Protein AF-0000000069872393 (afdb_homodimer)

Radius of gyration: 44.59 Å; Cα contacts (8 Å, |Δi|>4): 515; chains: 2; bounding box: 61×184×80 Å

Secondary structure (DSSP, 8-state):
-------------------------------------------------EEEEEEE--SSSS-EEEEEEE-TTSEEEEEEEETTTTEEEEEEEEEEEETTEEEEEETTS-EEEEEEETTEEEEE-TTS-B--STTGGGSEEEE-/-------------------------------------------------EEEEEEE--SSSS-EEEEEEE-TTSEEEEEEEETTTTEEEEEEEEEEEETTEEEEEETTS-EEEEEEETTEEEEE-TTS-B--STTGGGSEEEE-

pLDDT: mean 76.55, std 30.68, range [22.45, 98.94]

Organism: Bacteroides thetaiotaomicron (strain ATCC 29148 / DSM 2079 / JCM 5827 / CCUG 10774 / NCTC 10582 / VPI-5482 / E50) (NCBI:txid226186)

Nearest PDB structures (foldseek):
  3lhn-assembly1_A  TM=8.813E-01  e=2.330E-09  Shewanella oneidensis
  2z4h-assembly1_A  TM=9.350E-01  e=1.782E-07  Escherichia coli
  2z4i-assembly1_A  TM=9.116E-01  e=2.605E-07  Escherichia coli
  3ebk-assembly3_A  TM=6.536E-01  e=2.556E-02  Blattella germanica
  4n7c-assembly1_A  TM=6.174E-01  e=2.556E-02  Blattella germanica

Solvent-accessible surface area (backbone atoms only — not comparable to full-atom values): 17024 Å² total; per-residue (Å²): 127,86,73,78,76,79,76,74,82,69,84,72,88,78,89,85,86,89,83,87,79,82,78,78,74,78,74,75,77,72,75,72,73,72,68,71,70,72,73,64,71,62,64,65,86,65,88,69,68,44,46,27,38,35,52,27,43,29,67,70,38,49,20,26,43,35,38,40,34,39,41,93,89,36,35,35,40,38,41,36,34,39,44,99,47,98,47,69,50,76,46,44,34,39,47,52,72,58,80,48,41,34,39,41,38,33,76,89,65,53,72,51,36,27,39,59,53,92,62,29,38,31,53,27,27,99,83,69,39,78,41,49,67,95,51,35,83,36,40,43,27,37,48,113,125,87,74,75,76,79,67,81,69,72,77,67,84,71,85,75,83,85,84,77,84,70,78,78,71,76,70,72,72,72,73,71,71,71,71,69,68,70,72,61,69,62,63,66,85,64,89,70,68,42,46,26,39,34,54,28,42,30,65,71,39,49,20,26,43,36,37,42,35,38,42,91,90,36,36,37,41,37,41,36,34,39,44,99,47,102,48,68,51,78,46,44,34,38,50,50,72,57,80,48,40,34,40,41,38,34,76,89,65,54,72,50,33,27,40,58,52,92,62,28,37,32,52,27,29,97,84,70,37,77,41,50,68,95,51,36,82,36,41,41,27,36,49,112

Sequence (288 aa):
MKKVIILACSCFLLAACGNSAKTNNSTSADSTATQVADIHNAETSLDYEGTYKGVFPAADCPGIETTLTLNPDKTFTLHSVYIDRDSSFDEKGTYTLEGNILTLKEEGGEISYYKVEENKVRLLNDDKQEITGALAEHYILNKEMKKVIILACSCFLLAACGNSAKTNNSTSADSTATQVADIHNAETSLDYEGTYKGVFPAADCPGIETTLTLNPDKTFTLHSVYIDRDSSFDEKGTYTLEGNILTLKEEGGEISYYKVEENKVRLLNDDKQEITGALAEHYILNKE

InterPro domains:
  IPR007298 NlpE-like, N-terminal domain [PF04170] (52-133)

Foldseek 3Di:
DCPPPPDDPPDDDDDDDDDDDDPPPPPPPPPPPPPPPPVPLCPVPPPQAAKWWAWADDDPARTKTWIWGQDPVQKIKIWIDGPPDPDIDIWIAGWDDRPQKIWGATPVGDIWIWGDDRQKIFTPDPVNHQDDDPCRVRRMIGGD/DPPVPVPPPCCPPDDDDDDDDPPPPPPPPPPPPPPPPPVPLCPVPPPQAAKWWAWADDDPARTKTWIWGQDPVQKIKIKIDGPPDPDIDIWIAGWDDRPQKIWGATPVGDIWIWGDDRQKIFTPDPVNHQDDDPCRVRRMIGGD

Structure (mmCIF, N/CA/C/O backbone):
data_AF-0000000069872393-model_v1
#
loop_
_entity.id
_entity.type
_entity.pdbx_description
1 polymer Lipoprotein
#
loop_
_atom_site.group_PDB
_atom_site.id
_atom_site.type_symbol
_atom_site.label_atom_id
_atom_site.label_alt_id
_atom_site.label_comp_id
_atom_site.label_asym_id
_atom_site.label_entity_id
_atom_site.label_seq_id
_atom_site.pdbx_PDB_ins_code
_atom_site.Cartn_x
_atom_site.Cartn_y
_atom_site.Cartn_z
_atom_site.occupancy
_atom_site.B_iso_or_equiv
_atom_site.auth_seq_id
_atom_site.auth_comp_id
_atom_site.auth_asym_id
_atom_site.auth_atom_id
_atom_site.pdbx_PDB_model_num
ATOM 1 N N . MET A 1 1 ? -10.109 -69.5 46.438 1 31.28 1 MET A N 1
ATOM 2 C CA . MET A 1 1 ? -8.93 -70.312 46.688 1 31.28 1 MET A CA 1
ATOM 3 C C . MET A 1 1 ? -8.977 -71.562 45.844 1 31.28 1 MET A C 1
ATOM 5 O O . MET A 1 1 ? -8.148 -72.5 46 1 31.28 1 MET A O 1
ATOM 9 N N . LYS A 1 2 ? -9.953 -71.562 44.938 1 27.78 2 LYS A N 1
ATOM 10 C CA . LYS A 1 2 ? -10.211 -72.938 44.438 1 27.78 2 LYS A CA 1
ATOM 11 C C . LYS A 1 2 ? -9.133 -73.375 43.438 1 27.78 2 LYS A C 1
ATOM 13 O O . LYS A 1 2 ? -8.961 -72.75 42.406 1 27.78 2 LYS A O 1
ATOM 18 N N . LYS A 1 3 ? -8.141 -74 43.969 1 32.34 3 LYS A N 1
ATOM 19 C CA . LYS A 1 3 ? -6.84 -74.438 43.5 1 32.34 3 LYS A CA 1
ATOM 20 C C . LYS A 1 3 ? -7 -75.5 42.406 1 32.34 3 LYS A C 1
ATOM 22 O O . LYS A 1 3 ? -6.801 -76.688 42.656 1 32.34 3 LYS A O 1
ATOM 27 N N . VAL A 1 4 ? -8.148 -75.438 41.594 1 33.06 4 VAL A N 1
ATOM 28 C CA . VAL A 1 4 ? -8.414 -76.688 40.938 1 33.06 4 VAL A CA 1
ATOM 29 C C . VAL A 1 4 ? -7.305 -77 39.906 1 33.06 4 VAL A C 1
ATOM 31 O O . VAL A 1 4 ? -6.953 -76.188 39.094 1 33.06 4 VAL A O 1
ATOM 34 N N . ILE A 1 5 ? -6.5 -78 40.219 1 35.56 5 ILE A N 1
ATOM 35 C CA . ILE A 1 5 ? -5.309 -78.75 39.781 1 35.56 5 ILE A CA 1
ATOM 36 C C . ILE A 1 5 ? -5.562 -79.312 38.406 1 35.56 5 ILE A C 1
ATOM 38 O O . ILE A 1 5 ? -6.418 -80.188 38.25 1 35.56 5 ILE A O 1
ATOM 42 N N . ILE A 1 6 ? -5.645 -78.375 37.438 1 32.81 6 ILE A N 1
ATOM 43 C CA . ILE A 1 6 ? -5.977 -78.75 36.062 1 32.81 6 ILE A CA 1
ATOM 44 C C . ILE A 1 6 ? -4.973 -79.75 35.531 1 32.81 6 ILE A C 1
ATOM 46 O O . ILE A 1 6 ? -3.768 -79.5 35.5 1 32.81 6 ILE A O 1
ATOM 50 N N . LEU A 1 7 ? -5.465 -80.938 35.594 1 30.95 7 LEU A N 1
ATOM 51 C CA . LEU A 1 7 ? -4.859 -82.25 35.312 1 30.95 7 LEU A CA 1
ATOM 52 C C . LEU A 1 7 ? -4.27 -82.312 33.906 1 30.95 7 LEU A C 1
ATOM 54 O O . LEU A 1 7 ? -4.867 -81.75 32.969 1 30.95 7 LEU A O 1
ATOM 58 N N . ALA A 1 8 ? -3.094 -82.938 33.75 1 31.09 8 ALA A N 1
ATOM 59 C CA . ALA A 1 8 ? -1.845 -83.125 33 1 31.09 8 ALA A CA 1
ATOM 60 C C . ALA A 1 8 ? -2.068 -84 31.781 1 31.09 8 ALA A C 1
ATOM 62 O O . ALA A 1 8 ? -1.116 -84.375 31.078 1 31.09 8 ALA A O 1
ATOM 63 N N . CYS A 1 9 ? -3.395 -84.062 31.234 1 26.55 9 CYS A N 1
ATOM 64 C CA . CYS A 1 9 ? -3.381 -85.375 30.578 1 26.55 9 CYS A CA 1
ATOM 65 C C . CYS A 1 9 ? -2.473 -85.375 29.359 1 26.55 9 CYS A C 1
ATOM 67 O O . CYS A 1 9 ? -2.559 -84.5 28.516 1 26.55 9 CYS A O 1
ATOM 69 N N . SER A 1 10 ? -1.477 -86.25 29.297 1 27.64 10 SER A N 1
ATOM 70 C CA . SER A 1 10 ? -0.258 -86.625 28.578 1 27.64 10 SER A CA 1
ATOM 71 C C . SER A 1 10 ? -0.577 -87.188 27.203 1 27.64 10 SER A C 1
ATOM 73 O O . SER A 1 10 ? 0.309 -87.688 26.516 1 27.64 10 SER A O 1
ATOM 75 N N . CYS A 1 11 ? -1.656 -86.75 26.516 1 26.03 11 CYS A N 1
ATOM 76 C CA . CYS A 1 11 ? -1.983 -87.812 25.547 1 26.03 11 CYS A CA 1
ATOM 77 C C . CYS A 1 11 ? -0.861 -88 24.531 1 26.03 11 CYS A C 1
ATOM 79 O O . CYS A 1 11 ? -0.367 -87 23.969 1 26.03 11 CYS A O 1
ATOM 81 N N . PHE A 1 12 ? -0.358 -89.188 24.453 1 24.7 12 PHE A N 1
ATOM 82 C CA . PHE A 1 12 ? 0.768 -89.938 23.875 1 24.7 12 PHE A CA 1
ATOM 83 C C . PHE A 1 12 ? 0.634 -90 22.344 1 24.7 12 PHE A C 1
ATOM 85 O O . PHE A 1 12 ? 1.629 -90.188 21.641 1 24.7 12 PHE A O 1
ATOM 92 N N . LEU A 1 13 ? -0.588 -89.938 21.703 1 23.58 13 LEU A N 1
ATOM 93 C CA . LEU A 1 13 ? -0.587 -91.062 20.719 1 23.58 13 LEU A CA 1
ATOM 94 C C . LEU A 1 13 ? 0.368 -90.75 19.562 1 23.58 13 LEU A C 1
ATOM 96 O O . LEU A 1 13 ? 0.601 -89.562 19.25 1 23.58 13 LEU A O 1
ATOM 100 N N . LEU A 1 14 ? 0.761 -91.875 18.828 1 23.47 14 LEU A N 1
ATOM 101 C CA . LEU A 1 14 ? 1.817 -92.5 18.078 1 23.47 14 LEU A CA 1
ATOM 102 C C . LEU A 1 14 ? 1.814 -92.062 16.609 1 23.47 14 LEU A C 1
ATOM 104 O O . LEU A 1 14 ? 2.873 -91.812 16.047 1 23.47 14 LEU A O 1
ATOM 108 N N . ALA A 1 15 ? 0.641 -92.25 15.812 1 25.7 15 ALA A N 1
ATOM 109 C CA . ALA A 1 15 ? 0.854 -93.125 14.688 1 25.7 15 ALA A CA 1
ATOM 110 C C . ALA A 1 15 ? 1.674 -92.438 13.586 1 25.7 15 ALA A C 1
ATOM 112 O O . ALA A 1 15 ? 1.75 -91.25 13.523 1 25.7 15 ALA A O 1
ATOM 113 N N . ALA A 1 16 ? 1.647 -93.125 12.289 1 24.05 16 ALA A N 1
ATOM 114 C CA . ALA A 1 16 ? 2.566 -93.812 11.375 1 24.05 16 ALA A CA 1
ATOM 115 C C . ALA A 1 16 ? 2.955 -92.938 10.211 1 24.05 16 ALA A C 1
ATOM 117 O O . ALA A 1 16 ? 4.141 -92.75 9.922 1 24.05 16 ALA A O 1
ATOM 118 N N . CYS A 1 17 ? 2.09 -92.938 9.102 1 26.64 17 CYS A N 1
ATOM 119 C CA . CYS A 1 17 ? 2.531 -93.438 7.805 1 26.64 17 CYS A CA 1
ATOM 120 C C . CYS A 1 17 ? 3.254 -92.375 7.016 1 26.64 17 CYS A C 1
ATOM 122 O O . CYS A 1 17 ? 3.105 -91.188 7.309 1 26.64 17 CYS A O 1
ATOM 124 N N . GLY A 1 18 ? 3.209 -92.438 5.59 1 24.3 18 GLY A N 1
ATOM 125 C CA . GLY A 1 18 ? 4.156 -92.688 4.52 1 24.3 18 GLY A CA 1
ATOM 126 C C . GLY A 1 18 ? 4.656 -91.438 3.832 1 24.3 18 GLY A C 1
ATOM 127 O O . GLY A 1 18 ? 4.203 -90.375 4.141 1 24.3 18 GLY A O 1
ATOM 128 N N . ASN A 1 19 ? 4.492 -91.375 2.412 1 22.89 19 ASN A N 1
ATOM 129 C CA . ASN A 1 19 ? 5.441 -91.438 1.305 1 22.89 19 ASN A CA 1
ATOM 130 C C . ASN A 1 19 ? 5.727 -90 0.773 1 22.89 19 ASN A C 1
ATOM 132 O O . ASN A 1 19 ? 6.887 -89.625 0.641 1 22.89 19 ASN A O 1
ATOM 136 N N . SER A 1 20 ? 4.879 -89.562 -0.259 1 25.16 20 SER A N 1
ATOM 137 C CA . SER A 1 20 ? 5.344 -89.375 -1.632 1 25.16 20 SER A CA 1
ATOM 138 C C . SER A 1 20 ? 6.004 -88 -1.823 1 25.16 20 SER A C 1
ATOM 140 O O . SER A 1 20 ? 5.809 -87.125 -1.013 1 25.16 20 SER A O 1
ATOM 142 N N . ALA A 1 21 ? 5.996 -87.562 -3.242 1 23.42 21 ALA A N 1
ATOM 143 C CA . ALA A 1 21 ? 6.844 -87 -4.297 1 23.42 21 ALA A CA 1
ATOM 144 C C . ALA A 1 21 ? 6.891 -85.5 -4.227 1 23.42 21 ALA A C 1
ATOM 146 O O . ALA A 1 21 ? 5.863 -84.875 -4.02 1 23.42 21 ALA A O 1
ATOM 147 N N . LYS A 1 22 ? 8.117 -85.062 -4.219 1 27.41 22 LYS A N 1
ATOM 148 C CA . LYS A 1 22 ? 8.703 -83.75 -4.047 1 27.41 22 LYS A CA 1
ATOM 149 C C . LYS A 1 22 ? 8.469 -82.875 -5.285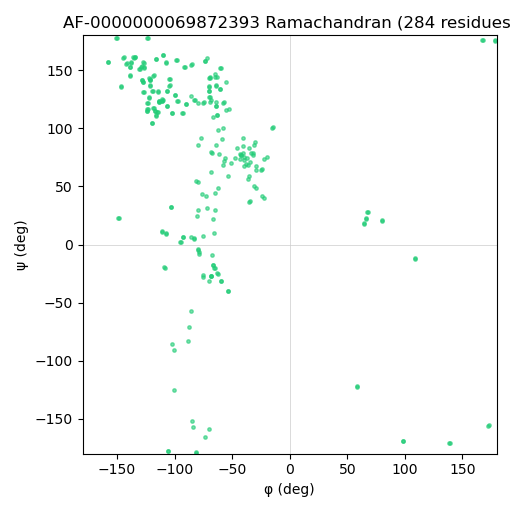 1 27.41 22 LYS A C 1
ATOM 151 O O . LYS A 1 22 ? 9.156 -83 -6.293 1 27.41 22 LYS A O 1
ATOM 156 N N . THR A 1 23 ? 7.137 -82.938 -5.906 1 24.31 23 THR A N 1
ATOM 157 C CA . THR A 1 23 ? 7.211 -82.188 -7.16 1 24.31 23 THR A CA 1
ATOM 158 C C . THR A 1 23 ? 7.703 -80.812 -6.918 1 24.31 23 THR A C 1
ATOM 160 O O . THR A 1 23 ? 7.219 -80.125 -6.016 1 24.31 23 THR A O 1
ATOM 163 N N . ASN A 1 24 ? 8.938 -80.562 -7.523 1 24.66 24 ASN A N 1
ATOM 164 C CA . ASN A 1 24 ? 9.828 -79.375 -7.656 1 24.66 24 ASN A CA 1
ATOM 165 C C . ASN A 1 24 ? 9.102 -78.188 -8.234 1 24.66 24 ASN A C 1
ATOM 167 O O . ASN A 1 24 ? 8.758 -78.188 -9.422 1 24.66 24 ASN A O 1
ATOM 171 N N . ASN A 1 25 ? 8 -77.688 -7.598 1 22.45 25 ASN A N 1
ATOM 172 C CA . ASN A 1 25 ? 7.312 -76.562 -8.18 1 22.45 25 ASN A CA 1
ATOM 173 C C . ASN A 1 25 ? 8.242 -75.375 -8.328 1 22.45 25 ASN A C 1
ATOM 175 O O . ASN A 1 25 ? 8.82 -74.875 -7.348 1 22.45 25 ASN A O 1
ATOM 179 N N . SER A 1 26 ? 8.914 -75.312 -9.562 1 27.27 26 SER A N 1
ATOM 180 C CA . SER A 1 26 ? 9.672 -74.125 -10.094 1 27.27 26 SER A CA 1
ATOM 181 C C . SER A 1 26 ? 8.938 -72.812 -9.859 1 27.27 26 SER A C 1
ATOM 183 O O . SER A 1 26 ? 7.844 -72.625 -10.383 1 27.27 26 SER A O 1
ATOM 185 N N . THR A 1 27 ? 9.008 -72.375 -8.648 1 26.7 27 THR A N 1
ATOM 186 C CA . THR A 1 27 ? 8.375 -71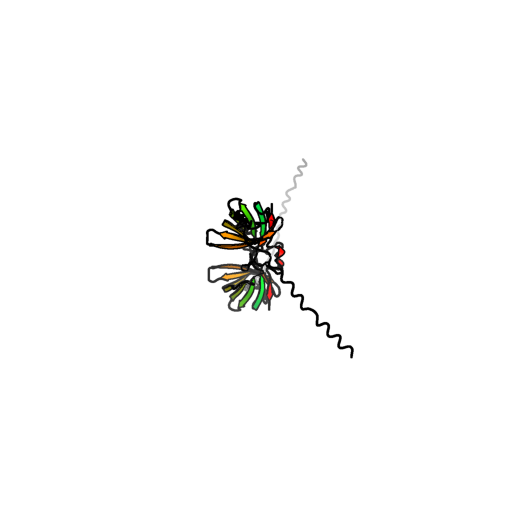.125 -8.297 1 26.7 27 THR A CA 1
ATOM 187 C C . THR A 1 27 ? 8.977 -69.938 -9.102 1 26.7 27 THR A C 1
ATOM 189 O O . THR A 1 27 ? 10.18 -69.688 -9.008 1 26.7 27 THR A O 1
ATOM 192 N N . SER A 1 28 ? 8.492 -69.875 -10.398 1 27.48 28 SER A N 1
ATOM 193 C CA . SER A 1 28 ? 8.727 -68.688 -11.219 1 27.48 28 SER A CA 1
ATOM 194 C C . SER A 1 28 ? 8.562 -67.375 -10.406 1 27.48 28 SER A C 1
ATOM 196 O O . SER A 1 28 ? 7.516 -67.188 -9.789 1 27.48 28 SER A O 1
ATOM 198 N N . ALA A 1 29 ? 9.695 -66.938 -9.875 1 28.42 29 ALA A N 1
ATOM 199 C CA . ALA A 1 29 ? 9.867 -65.625 -9.188 1 28.42 29 ALA A CA 1
ATOM 200 C C . ALA A 1 29 ? 9.227 -64.5 -9.992 1 28.42 29 ALA A C 1
ATOM 202 O O . ALA A 1 29 ? 9.523 -64.312 -11.172 1 28.42 29 ALA A O 1
ATOM 203 N N . ASP A 1 30 ? 7.906 -64.375 -9.789 1 26.97 30 ASP A N 1
ATOM 204 C CA . ASP A 1 30 ? 7.168 -63.188 -10.234 1 26.97 30 ASP A CA 1
ATOM 205 C C . ASP A 1 30 ? 7.938 -61.906 -9.93 1 26.97 30 ASP A C 1
ATOM 207 O O . ASP A 1 30 ? 8.328 -61.656 -8.781 1 26.97 30 ASP A O 1
ATOM 211 N N . SER A 1 31 ? 8.969 -61.625 -10.789 1 33.03 31 SER A N 1
ATOM 212 C CA . SER A 1 31 ? 9.602 -60.312 -10.781 1 33.03 31 SER A CA 1
ATOM 213 C C . SER A 1 31 ? 8.578 -59.188 -10.555 1 33.03 31 SER A C 1
ATOM 215 O O . SER A 1 31 ? 7.711 -58.969 -11.406 1 33.03 31 SER A O 1
ATOM 217 N N . THR A 1 32 ? 8.031 -59.125 -9.367 1 30.23 32 THR A N 1
ATOM 218 C CA . THR A 1 32 ? 7.203 -57.969 -9.039 1 30.23 32 THR A CA 1
ATOM 219 C C . THR A 1 32 ? 7.906 -56.656 -9.422 1 30.23 32 THR A C 1
ATOM 221 O O . THR A 1 32 ? 8.969 -56.344 -8.875 1 30.23 32 THR A O 1
ATOM 224 N N . ALA A 1 33 ? 7.98 -56.312 -10.719 1 32.81 33 ALA A N 1
ATOM 225 C CA . ALA A 1 33 ? 8.266 -54.969 -11.18 1 32.81 33 ALA A CA 1
ATOM 226 C C . ALA A 1 33 ? 7.711 -53.938 -10.203 1 32.81 33 ALA A C 1
ATOM 228 O O . ALA A 1 33 ? 6.508 -53.906 -9.922 1 32.81 33 ALA A O 1
ATOM 229 N N . THR A 1 34 ? 8.477 -53.75 -9.086 1 34.25 34 THR A N 1
ATOM 230 C CA . THR A 1 34 ? 8.18 -52.562 -8.312 1 34.25 34 THR A CA 1
ATOM 231 C C . THR A 1 34 ? 7.871 -51.375 -9.234 1 34.25 34 THR A C 1
ATOM 233 O O . THR A 1 34 ? 8.734 -50.938 -10 1 34.25 34 THR A O 1
ATOM 236 N N . GLN A 1 35 ? 6.723 -51.344 -9.898 1 34.5 35 GLN A N 1
ATOM 237 C CA . GLN A 1 35 ? 6.285 -50.094 -10.492 1 34.5 35 GLN A CA 1
ATOM 238 C C . GLN A 1 35 ? 6.648 -48.906 -9.602 1 34.5 35 GLN A C 1
ATOM 240 O O . GLN A 1 35 ? 6.242 -48.844 -8.438 1 34.5 35 GLN A O 1
ATOM 245 N N . VAL A 1 36 ? 7.98 -48.531 -9.586 1 37.75 36 VAL A N 1
ATOM 246 C CA . VAL A 1 36 ? 8.227 -47.188 -9.062 1 37.75 36 VAL A CA 1
ATOM 247 C C . VAL A 1 36 ? 7.031 -46.312 -9.367 1 37.75 36 VAL A C 1
ATOM 249 O O . VAL A 1 36 ? 6.605 -46.188 -10.516 1 37.75 36 VAL A O 1
ATOM 252 N N . ALA A 1 37 ? 6.078 -46.281 -8.531 1 37.91 37 ALA A N 1
ATOM 253 C CA . ALA A 1 37 ? 5.066 -45.219 -8.555 1 37.91 37 ALA A CA 1
ATOM 254 C C . ALA A 1 37 ? 5.664 -43.906 -9 1 37.91 37 ALA A C 1
ATOM 256 O O . ALA A 1 37 ? 6.633 -43.406 -8.414 1 37.91 37 ALA A O 1
ATOM 257 N N . ASP A 1 38 ? 5.863 -43.719 -10.289 1 33.72 38 ASP A N 1
ATOM 258 C CA . ASP A 1 38 ? 5.992 -42.344 -10.727 1 33.72 38 ASP A CA 1
ATOM 259 C C . ASP A 1 38 ? 5.199 -41.406 -9.82 1 33.72 38 ASP A C 1
ATOM 261 O O . ASP A 1 38 ? 3.965 -41.406 -9.852 1 33.72 38 ASP A O 1
ATOM 265 N N . ILE A 1 39 ? 5.621 -41.25 -8.57 1 35.06 39 ILE A N 1
ATOM 266 C CA . ILE A 1 39 ? 5.086 -40.062 -7.906 1 35.06 39 ILE A CA 1
ATOM 267 C C . ILE A 1 39 ? 4.852 -38.969 -8.938 1 35.06 39 ILE A C 1
ATOM 269 O O . ILE A 1 39 ? 5.797 -38.312 -9.391 1 35.06 39 ILE A O 1
ATOM 273 N N . HIS A 1 40 ? 4.211 -39.156 -10.023 1 37.75 40 HIS A N 1
ATOM 274 C CA . HIS A 1 40 ? 3.646 -38 -10.703 1 37.75 40 HIS A CA 1
ATOM 275 C C . HIS A 1 40 ? 3.383 -36.844 -9.719 1 37.75 40 HIS A C 1
ATOM 277 O O . HIS A 1 40 ? 2.498 -36.969 -8.859 1 37.75 40 HIS A O 1
ATOM 283 N N . ASN A 1 41 ? 4.395 -36.312 -9.125 1 40.78 41 ASN A N 1
ATOM 284 C CA . ASN A 1 41 ? 4.086 -35 -8.539 1 40.78 41 ASN A CA 1
ATOM 285 C C . ASN A 1 41 ? 2.881 -34.344 -9.219 1 40.78 41 ASN A C 1
ATOM 287 O O . ASN A 1 41 ? 2.896 -34.125 -10.422 1 40.78 41 ASN A O 1
ATOM 291 N N . ALA A 1 42 ? 1.748 -34.75 -9.016 1 41.12 42 ALA A N 1
ATOM 292 C CA . ALA A 1 42 ? 0.516 -34.094 -9.43 1 41.12 42 ALA A CA 1
ATOM 293 C C . ALA A 1 42 ? 0.741 -32.594 -9.625 1 41.12 42 ALA A C 1
ATOM 295 O O . ALA A 1 42 ? 0.689 -31.828 -8.672 1 41.12 42 ALA A O 1
ATOM 296 N N . GLU A 1 43 ? 1.822 -32.031 -10.219 1 46.47 43 GLU A N 1
ATOM 297 C CA . GLU A 1 43 ? 1.467 -30.688 -10.68 1 46.47 43 GLU A CA 1
ATOM 298 C C . GLU A 1 43 ? 0.024 -30.641 -11.172 1 46.47 43 GLU A C 1
ATOM 300 O O . GLU A 1 43 ? -0.333 -31.344 -12.133 1 46.47 43 GLU A O 1
ATOM 305 N N . THR A 1 44 ? -0.911 -30.938 -10.414 1 50.16 44 THR A N 1
ATOM 306 C CA . THR A 1 44 ? -2.291 -30.688 -10.82 1 50.16 44 THR A CA 1
ATOM 307 C C . THR A 1 44 ? -2.342 -29.719 -12.008 1 50.16 44 THR A C 1
ATOM 309 O O . THR A 1 44 ? -1.561 -28.781 -12.07 1 50.16 44 THR A O 1
ATOM 312 N N . SER A 1 45 ? -2.512 -30.188 -13.188 1 61.44 45 SER A N 1
ATOM 313 C CA . SER A 1 45 ? -2.633 -29.562 -14.5 1 61.44 45 SER A CA 1
ATOM 314 C C . SER A 1 45 ? -3.367 -28.219 -14.414 1 61.44 45 SER A C 1
ATOM 316 O O . SER A 1 45 ? -4.559 -28.141 -14.727 1 61.44 45 SER A O 1
ATOM 318 N N . LEU A 1 46 ? -3.137 -27.438 -13.344 1 71.25 46 LEU A N 1
ATOM 319 C CA . LEU A 1 46 ? -3.732 -26.109 -13.352 1 71.25 46 LEU A CA 1
ATOM 320 C C . LEU A 1 46 ? -3.264 -25.312 -14.562 1 71.25 46 LEU A C 1
ATOM 322 O O . LEU A 1 46 ? -2.117 -25.438 -14.992 1 71.25 46 LEU A O 1
ATOM 326 N N . ASP A 1 47 ? -4.188 -24.875 -15.352 1 89.88 47 ASP A N 1
ATOM 327 C CA . ASP A 1 47 ? -3.9 -23.891 -16.406 1 89.88 47 ASP A CA 1
ATOM 328 C C . ASP A 1 47 ? -3.523 -22.547 -15.812 1 89.88 47 ASP A C 1
ATOM 330 O O . ASP A 1 47 ? -4.359 -21.641 -15.727 1 89.88 47 ASP A O 1
ATOM 334 N N . TYR A 1 48 ? -2.256 -22.438 -15.359 1 96.62 48 TYR A N 1
ATOM 335 C CA . TYR A 1 48 ? -1.867 -21.266 -14.602 1 96.62 48 TYR A CA 1
ATOM 336 C C . TYR A 1 48 ? -0.944 -20.359 -15.414 1 96.62 48 TYR A C 1
ATOM 338 O O . TYR A 1 48 ? -0.74 -19.203 -15.07 1 96.62 48 TYR A O 1
ATOM 346 N N . GLU A 1 49 ? -0.316 -20.859 -16.422 1 97.62 49 GLU A N 1
ATOM 347 C CA . GLU A 1 49 ? 0.499 -20 -17.266 1 97.62 49 GLU A CA 1
ATOM 348 C C . GLU A 1 49 ? -0.359 -18.938 -17.969 1 97.62 49 GLU A C 1
ATOM 350 O O . GLU A 1 49 ? -1.507 -19.219 -18.328 1 97.62 49 GLU A O 1
ATOM 355 N N . GLY A 1 50 ? 0.138 -17.766 -18.141 1 98.38 50 GLY A N 1
ATOM 356 C CA . GLY A 1 50 ? -0.599 -16.672 -18.766 1 98.38 50 GLY A CA 1
ATOM 357 C C . GLY A 1 50 ? -0.405 -15.344 -18.062 1 98.38 50 GLY A C 1
ATOM 358 O O . GLY A 1 50 ? 0.548 -15.164 -17.297 1 98.38 50 GLY A O 1
ATOM 359 N N . THR A 1 51 ? -1.164 -14.422 -18.453 1 98.88 51 THR A N 1
ATOM 360 C CA . THR A 1 51 ? -1.071 -13.055 -17.953 1 98.88 51 THR A CA 1
ATOM 361 C C . THR A 1 51 ? -2.236 -12.75 -17.016 1 98.88 51 THR A C 1
ATOM 363 O O . THR A 1 51 ? -3.381 -13.109 -17.297 1 98.88 51 THR A O 1
ATOM 366 N N . TYR A 1 52 ? -1.878 -12.203 -15.922 1 98.88 52 TYR A N 1
ATOM 367 C CA . TYR A 1 52 ? -2.826 -11.797 -14.891 1 98.88 52 TYR A CA 1
ATOM 368 C C . TYR A 1 52 ? -2.75 -10.289 -14.648 1 98.88 52 TYR A C 1
ATOM 370 O O . TYR A 1 52 ? -1.664 -9.703 -14.672 1 98.88 52 TYR A O 1
ATOM 378 N N . LYS A 1 53 ? -3.932 -9.656 -14.336 1 98.88 53 LYS A N 1
ATOM 379 C CA . LYS A 1 53 ? -3.965 -8.219 -14.078 1 98.88 53 LYS A CA 1
ATOM 380 C C . LYS A 1 53 ? -4.879 -7.891 -12.898 1 98.88 53 LYS A C 1
ATOM 382 O O . LYS A 1 53 ? -5.844 -8.609 -12.641 1 98.88 53 LYS A O 1
ATOM 387 N N . GLY A 1 54 ? -4.547 -6.816 -12.281 1 98.5 54 GLY A N 1
ATOM 388 C CA . GLY A 1 54 ? -5.344 -6.273 -11.188 1 98.5 54 GLY A CA 1
ATOM 389 C C . GLY A 1 54 ? -4.746 -5.02 -10.578 1 98.5 54 GLY A C 1
ATOM 390 O O . GLY A 1 54 ? -3.721 -4.523 -11.047 1 98.5 54 GLY A O 1
ATOM 391 N N . VAL A 1 55 ? -5.438 -4.453 -9.664 1 98.31 55 VAL A N 1
ATOM 392 C CA . VAL A 1 55 ? -4.973 -3.27 -8.945 1 98.31 55 VAL A CA 1
ATOM 393 C C . VAL A 1 55 ? -4.766 -3.605 -7.473 1 98.31 55 VAL A C 1
ATOM 395 O O . VAL A 1 55 ? -5.719 -3.945 -6.77 1 98.31 55 VAL A O 1
ATOM 398 N N . PHE A 1 56 ? -3.438 -3.551 -6.984 1 98.5 56 PHE A N 1
ATOM 399 C CA . PHE A 1 56 ? -3.104 -3.75 -5.578 1 98.5 56 PHE A CA 1
ATOM 400 C C . PHE A 1 56 ? -3.227 -2.443 -4.805 1 98.5 56 PHE A C 1
ATOM 402 O O . PHE A 1 56 ? -3.139 -1.36 -5.383 1 98.5 56 PHE A O 1
ATOM 409 N N . PRO A 1 57 ? -3.475 -2.598 -3.49 1 98.19 57 PRO A N 1
ATOM 410 C CA . PRO A 1 57 ? -3.441 -1.395 -2.656 1 98.19 57 PRO A CA 1
ATOM 411 C C . PRO A 1 57 ? -2.084 -0.696 -2.682 1 98.19 57 PRO A C 1
ATOM 413 O O . PRO A 1 57 ? -1.062 -1.333 -2.953 1 98.19 57 PRO A O 1
ATOM 416 N N . ALA A 1 58 ? -2.107 0.576 -2.479 1 97.31 58 ALA A N 1
ATOM 417 C CA . ALA A 1 58 ? -0.905 1.382 -2.287 1 97.31 58 ALA A CA 1
ATOM 418 C C . ALA A 1 58 ? -0.998 2.209 -1.008 1 97.31 58 ALA A C 1
ATOM 420 O O . ALA A 1 58 ? -2.096 2.559 -0.566 1 97.31 58 ALA A O 1
ATOM 421 N N . ALA A 1 59 ? 0.138 2.584 -0.485 1 95 59 ALA A N 1
ATOM 422 C CA . ALA A 1 59 ? 0.189 3.291 0.792 1 95 59 ALA A CA 1
ATOM 423 C C . ALA A 1 59 ? -0.243 4.746 0.631 1 95 59 ALA A C 1
ATOM 425 O O . ALA A 1 59 ? -0.755 5.355 1.572 1 95 59 ALA A O 1
ATOM 426 N N . ASP A 1 60 ? -0.064 5.332 -0.537 1 94.88 60 ASP A N 1
ATOM 427 C CA . ASP A 1 60 ? -0.209 6.781 -0.623 1 94.88 60 ASP A CA 1
ATOM 428 C C . ASP A 1 60 ? -0.734 7.203 -1.994 1 94.88 60 ASP A C 1
ATOM 430 O O . ASP A 1 60 ? -0.518 8.336 -2.428 1 94.88 60 ASP A O 1
ATOM 434 N N . CYS A 1 61 ? -1.343 6.43 -2.674 1 96.5 61 CYS A N 1
ATOM 435 C CA . CYS A 1 61 ? -2.035 6.652 -3.938 1 96.5 61 CYS A CA 1
ATOM 436 C C . CYS A 1 61 ? -3.213 5.695 -4.09 1 96.5 61 CYS A C 1
ATOM 438 O O . CYS A 1 61 ? -3.385 4.781 -3.281 1 96.5 61 CYS A O 1
ATOM 440 N N . PRO A 1 62 ? -3.959 5.82 -5.168 1 97 62 PRO A N 1
ATOM 441 C CA . PRO A 1 62 ? -5.199 5.047 -5.25 1 97 62 PRO A CA 1
ATOM 442 C C . PRO A 1 62 ? -4.953 3.545 -5.379 1 97 62 PRO A C 1
ATOM 444 O O . PRO A 1 62 ? -5.828 2.74 -5.047 1 97 62 PRO A O 1
ATOM 447 N N . GLY A 1 63 ? -3.805 3.225 -5.945 1 97.69 63 GLY A N 1
ATOM 448 C CA . GLY A 1 63 ? -3.504 1.817 -6.156 1 97.69 63 GLY A CA 1
ATOM 449 C C . GLY A 1 63 ? -2.314 1.592 -7.07 1 97.69 63 GLY A C 1
ATOM 450 O O . GLY A 1 63 ? -1.728 2.549 -7.582 1 97.69 63 GLY A O 1
ATOM 451 N N . ILE A 1 64 ? -1.991 0.301 -7.199 1 98.12 64 ILE A N 1
ATOM 452 C CA . ILE A 1 64 ? -0.907 -0.151 -8.062 1 98.12 64 ILE A CA 1
ATOM 453 C C . ILE A 1 64 ? -1.458 -1.089 -9.133 1 98.12 64 ILE A C 1
ATOM 455 O O . ILE A 1 64 ? -1.812 -2.234 -8.844 1 98.12 64 ILE A O 1
ATOM 459 N N . GLU A 1 65 ? -1.57 -0.571 -10.344 1 98.38 65 GLU A N 1
ATOM 460 C CA . GLU A 1 65 ? -1.908 -1.457 -11.453 1 98.38 65 GLU A CA 1
ATOM 461 C C . GLU A 1 65 ? -0.808 -2.486 -11.695 1 98.38 65 GLU A C 1
ATOM 463 O O . GLU A 1 65 ? 0.332 -2.125 -12 1 98.38 65 GLU A O 1
ATOM 468 N N . THR A 1 66 ? -1.135 -3.775 -11.562 1 98.69 66 THR A N 1
ATOM 469 C CA . THR A 1 66 ? -0.151 -4.852 -11.578 1 98.69 66 THR A CA 1
ATOM 470 C C . THR A 1 66 ? -0.46 -5.852 -12.688 1 98.69 66 THR A C 1
ATOM 472 O O . THR A 1 66 ? -1.596 -6.316 -12.82 1 98.69 66 THR A O 1
ATOM 475 N N . THR A 1 67 ? 0.479 -6.113 -13.516 1 98.88 67 THR A N 1
ATOM 476 C CA . THR A 1 67 ? 0.422 -7.152 -14.539 1 98.88 67 THR A CA 1
ATOM 477 C C . THR A 1 67 ? 1.503 -8.203 -14.305 1 98.88 67 THR A C 1
ATOM 479 O O . THR A 1 67 ? 2.693 -7.883 -14.281 1 98.88 67 THR A O 1
ATOM 482 N N . LEU A 1 68 ? 1.077 -9.477 -14.055 1 98.94 68 LEU A N 1
ATOM 483 C CA . LEU A 1 68 ? 1.964 -10.617 -13.891 1 98.94 68 LEU A CA 1
ATOM 484 C C . LEU A 1 68 ? 1.837 -11.578 -15.07 1 98.94 68 LEU A C 1
ATOM 486 O O . LEU A 1 68 ? 0.733 -12.016 -15.406 1 98.94 68 LEU A O 1
ATOM 490 N N . THR A 1 69 ? 2.965 -11.82 -15.688 1 98.94 69 THR A N 1
ATOM 491 C CA . THR A 1 69 ? 2.984 -12.82 -16.75 1 98.94 69 THR A CA 1
ATOM 492 C C . THR A 1 69 ? 3.828 -14.023 -16.328 1 98.94 69 THR A C 1
ATOM 494 O O . THR A 1 69 ? 5.004 -13.875 -16 1 98.94 69 THR A O 1
ATOM 497 N N . LEU A 1 70 ? 3.193 -15.172 -16.359 1 98.81 70 LEU A N 1
ATOM 498 C CA . LEU A 1 70 ? 3.848 -16.453 -16.109 1 98.81 70 LEU A CA 1
ATOM 499 C C . LEU A 1 70 ? 4.113 -17.203 -17.406 1 98.81 70 LEU A C 1
ATOM 501 O O . LEU A 1 70 ? 3.176 -17.656 -18.062 1 98.81 70 LEU A O 1
ATOM 505 N N . ASN A 1 71 ? 5.363 -17.328 -17.703 1 98.69 71 ASN A N 1
ATOM 506 C CA . ASN A 1 71 ? 5.758 -17.922 -18.969 1 98.69 71 ASN A CA 1
ATOM 507 C C . ASN A 1 71 ? 5.957 -19.422 -18.859 1 98.69 71 ASN A C 1
ATOM 509 O O . ASN A 1 71 ? 6.344 -19.922 -17.812 1 98.69 71 ASN A O 1
ATOM 513 N N . PRO A 1 72 ? 5.758 -20.141 -19.984 1 97.31 72 PRO A N 1
ATOM 514 C CA . PRO A 1 72 ? 5.914 -21.594 -19.984 1 97.31 72 PRO A CA 1
ATOM 515 C C . PRO A 1 72 ? 7.336 -22.031 -19.641 1 97.31 72 PRO A C 1
ATOM 517 O O . PRO A 1 72 ? 7.539 -23.141 -19.141 1 97.31 72 PRO A O 1
ATOM 520 N N . ASP A 1 73 ? 8.375 -21.234 -19.859 1 98.44 73 ASP A N 1
ATOM 521 C CA . ASP A 1 73 ? 9.766 -21.594 -19.562 1 98.44 73 ASP A CA 1
ATOM 522 C C . ASP A 1 73 ? 10.102 -21.344 -18.094 1 98.44 73 ASP A C 1
ATOM 524 O O . ASP A 1 73 ? 11.273 -21.344 -17.719 1 98.44 73 ASP A O 1
ATOM 528 N N . LYS A 1 74 ? 9.125 -20.953 -17.25 1 98.44 74 LYS A N 1
ATOM 529 C CA . LYS A 1 74 ? 9.195 -20.797 -15.805 1 98.44 74 LYS A CA 1
ATOM 530 C C . LYS A 1 74 ? 9.859 -19.469 -15.43 1 98.44 74 LYS A C 1
ATOM 532 O O . LYS A 1 74 ? 10.336 -19.297 -14.305 1 98.44 74 LYS A O 1
ATOM 537 N N . THR A 1 75 ? 9.836 -18.531 -16.422 1 98.88 75 THR A N 1
ATOM 538 C CA . THR A 1 75 ? 10.172 -17.141 -16.125 1 98.88 75 THR A CA 1
ATOM 539 C C . THR A 1 75 ? 8.906 -16.297 -15.938 1 98.88 75 THR A C 1
ATOM 54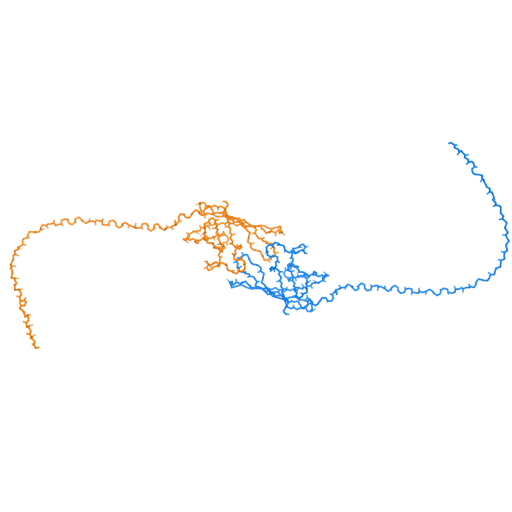1 O O . THR A 1 75 ? 7.816 -16.719 -16.344 1 98.88 75 THR A O 1
ATOM 544 N N . PHE A 1 76 ? 9.062 -15.211 -15.281 1 98.94 76 PHE A N 1
ATOM 545 C CA . PHE A 1 76 ? 7.941 -14.289 -15.148 1 98.94 76 PHE A CA 1
ATOM 546 C C . PHE A 1 76 ? 8.391 -12.852 -15.391 1 98.94 76 PHE A C 1
ATOM 548 O O . PHE A 1 76 ? 9.578 -12.547 -15.336 1 98.94 76 PHE A O 1
ATOM 555 N N . THR A 1 77 ? 7.434 -12 -15.688 1 98.94 77 THR A N 1
ATOM 556 C CA . THR A 1 77 ? 7.555 -10.547 -15.641 1 98.94 77 THR A CA 1
ATOM 557 C C . THR A 1 77 ? 6.441 -9.93 -14.797 1 98.94 77 THR A C 1
ATOM 559 O O . THR A 1 77 ? 5.305 -10.406 -14.828 1 98.94 77 THR A O 1
ATOM 562 N N . LEU A 1 78 ? 6.812 -8.969 -14.055 1 98.75 78 LEU A N 1
ATOM 563 C CA . LEU A 1 78 ? 5.898 -8.188 -13.227 1 98.75 78 LEU A CA 1
ATOM 564 C C . LEU A 1 78 ? 5.992 -6.703 -13.555 1 98.75 78 LEU A C 1
ATOM 566 O O . LEU A 1 78 ? 7.051 -6.094 -13.391 1 98.75 78 LEU A O 1
ATOM 570 N N . HIS A 1 79 ? 4.914 -6.16 -14.07 1 98.69 79 HIS A N 1
ATOM 571 C CA . HIS A 1 79 ? 4.824 -4.738 -14.383 1 98.69 79 HIS A CA 1
ATOM 572 C C . HIS A 1 79 ? 3.859 -4.027 -13.438 1 98.69 79 HIS A C 1
ATOM 574 O O . HIS A 1 79 ? 2.701 -4.43 -13.305 1 98.69 79 HIS A O 1
ATOM 580 N N . SER A 1 80 ? 4.352 -2.996 -12.781 1 98.25 80 SER A N 1
ATOM 581 C CA . SER A 1 80 ? 3.559 -2.271 -11.797 1 98.25 80 SER A CA 1
ATOM 582 C C . SER A 1 80 ? 3.543 -0.776 -12.086 1 98.25 80 SER A C 1
ATOM 584 O O . SER A 1 80 ? 4.598 -0.167 -12.289 1 98.25 80 SER A O 1
ATOM 586 N N . VAL A 1 81 ? 2.373 -0.177 -12.086 1 97.94 81 VAL A N 1
ATOM 587 C CA . VAL A 1 81 ? 2.193 1.254 -12.305 1 97.94 81 VAL A CA 1
ATOM 588 C C . VAL A 1 81 ? 1.447 1.87 -11.125 1 97.94 81 VAL A C 1
ATOM 590 O O . VAL A 1 81 ? 0.321 1.471 -10.82 1 97.94 81 VAL A O 1
ATOM 593 N N . TYR A 1 82 ? 2.1 2.848 -10.5 1 96.5 82 TYR A N 1
ATOM 594 C CA . TYR A 1 82 ? 1.417 3.594 -9.453 1 96.5 82 TYR A CA 1
ATOM 595 C C . TYR A 1 82 ? 0.4 4.562 -10.039 1 96.5 82 TYR A C 1
ATOM 597 O O . TYR A 1 82 ? 0.754 5.43 -10.844 1 96.5 82 TYR A O 1
ATOM 605 N N . ILE A 1 83 ? -0.845 4.426 -9.625 1 96.19 83 ILE A N 1
ATOM 606 C CA . ILE A 1 83 ? -1.92 5.254 -10.156 1 96.19 83 ILE A CA 1
ATOM 607 C C . ILE A 1 83 ? -1.768 6.688 -9.656 1 96.19 83 ILE A C 1
ATOM 609 O O . ILE A 1 83 ? -1.521 6.91 -8.469 1 96.19 83 ILE A O 1
ATOM 613 N N . ASP A 1 84 ? -1.87 7.621 -10.625 1 93 84 ASP A N 1
ATOM 614 C CA . ASP A 1 84 ? -1.807 9.055 -10.375 1 93 84 ASP A CA 1
ATOM 615 C C . ASP A 1 84 ? -0.433 9.461 -9.844 1 93 84 ASP A C 1
ATOM 617 O O . ASP A 1 84 ? -0.319 10.398 -9.047 1 93 84 ASP A O 1
ATOM 621 N N . ARG A 1 85 ? 0.383 8.5 -10.133 1 86.5 85 ARG A N 1
ATOM 622 C CA . ARG A 1 85 ? 1.786 8.812 -9.883 1 86.5 85 ARG A CA 1
ATOM 623 C C . ARG A 1 85 ? 2.617 8.672 -11.148 1 86.5 85 ARG A C 1
ATOM 625 O O . ARG A 1 85 ? 2.152 8.109 -12.148 1 86.5 85 ARG A O 1
ATOM 632 N N . ASP A 1 86 ? 3.588 9.414 -11.477 1 84.62 86 ASP A N 1
ATOM 633 C CA . ASP A 1 86 ? 4.492 9.258 -12.609 1 84.62 86 ASP A CA 1
ATOM 634 C C . ASP A 1 86 ? 5.598 8.25 -12.297 1 84.62 86 ASP A C 1
ATOM 636 O O . ASP A 1 86 ? 6.785 8.562 -12.414 1 84.62 86 ASP A O 1
ATOM 640 N N . SER A 1 87 ? 5.086 6.965 -11.859 1 92.25 87 SER A N 1
ATOM 641 C CA . SER A 1 87 ? 6.094 5.984 -11.477 1 92.25 87 SER A CA 1
ATOM 642 C C . SER A 1 87 ? 5.648 4.566 -11.828 1 92.25 87 SER A C 1
ATOM 644 O O . SER A 1 87 ? 4.465 4.238 -11.703 1 92.25 87 SER A O 1
ATOM 646 N N . SER A 1 88 ? 6.539 3.785 -12.383 1 95.31 88 SER A N 1
ATOM 647 C CA . SER A 1 88 ? 6.348 2.375 -12.695 1 95.31 88 SER A CA 1
ATOM 648 C C . SER A 1 88 ? 7.617 1.569 -12.43 1 95.31 88 SER A C 1
ATOM 650 O O . SER A 1 88 ? 8.703 2.135 -12.336 1 95.31 88 SER A O 1
ATOM 652 N N . PHE A 1 89 ? 7.391 0.293 -12.211 1 95.88 89 PHE A N 1
ATOM 653 C CA . PHE A 1 89 ? 8.516 -0.605 -12.008 1 95.88 89 PHE A CA 1
ATOM 654 C C . PHE A 1 89 ? 8.297 -1.929 -12.734 1 95.88 89 PHE A C 1
ATOM 656 O O . PHE A 1 89 ? 7.16 -2.4 -12.836 1 95.88 89 PHE A O 1
ATOM 663 N N . ASP A 1 90 ? 9.375 -2.457 -13.195 1 97.62 90 ASP A N 1
ATOM 664 C CA . ASP A 1 90 ? 9.391 -3.773 -13.82 1 97.62 90 ASP A CA 1
ATOM 665 C C . ASP A 1 90 ? 10.305 -4.73 -13.062 1 97.62 90 ASP A C 1
ATOM 667 O O . ASP A 1 90 ? 11.43 -4.375 -12.711 1 97.62 90 ASP A O 1
ATOM 671 N N . GLU A 1 91 ? 9.758 -5.91 -12.812 1 97.88 91 GLU A N 1
ATOM 672 C CA . GLU A 1 91 ? 10.547 -6.992 -12.234 1 97.88 91 GLU A CA 1
ATOM 673 C C . GLU A 1 91 ? 10.453 -8.258 -13.078 1 97.88 91 GLU A C 1
ATOM 675 O O . GLU A 1 91 ? 9.469 -8.461 -13.797 1 97.88 91 GLU A O 1
ATOM 680 N N . LYS A 1 92 ? 11.469 -9.023 -12.992 1 98.81 92 LYS A N 1
ATOM 681 C CA . LYS A 1 92 ? 11.5 -10.312 -13.68 1 98.81 92 LYS A CA 1
ATOM 682 C C . LYS A 1 92 ? 12.25 -11.359 -12.859 1 98.81 92 LYS A C 1
ATOM 684 O O . LYS A 1 92 ? 12.992 -11.016 -11.938 1 98.81 92 LYS A O 1
ATOM 689 N N . GLY A 1 93 ? 12.008 -12.609 -13.18 1 98.81 93 GLY A N 1
ATOM 690 C CA . GLY A 1 93 ? 12.68 -13.711 -12.5 1 98.81 93 GLY A CA 1
ATOM 691 C C . GLY A 1 93 ? 12.133 -15.07 -12.898 1 98.81 93 GLY A C 1
ATOM 692 O O . GLY A 1 93 ? 11.68 -15.258 -14.031 1 98.81 93 GLY A O 1
ATOM 693 N N . THR A 1 94 ? 12.32 -15.977 -12.016 1 98.94 94 THR A N 1
ATOM 694 C CA . THR A 1 94 ? 11.844 -17.328 -12.242 1 98.94 94 THR A CA 1
ATOM 695 C C . THR A 1 94 ? 10.773 -17.703 -11.219 1 98.94 94 THR A C 1
ATOM 697 O O . THR A 1 94 ? 10.625 -17.031 -10.203 1 98.94 94 THR A O 1
ATOM 700 N N . TYR A 1 95 ? 10.047 -18.703 -11.633 1 98.81 95 TYR A N 1
ATOM 701 C CA . TYR A 1 95 ? 9.031 -19.141 -10.68 1 98.81 95 TYR A CA 1
ATOM 702 C C . TYR A 1 95 ? 8.953 -20.656 -10.617 1 98.81 95 TYR A C 1
ATOM 704 O O . TYR A 1 95 ? 9.391 -21.344 -11.539 1 98.81 95 TYR A O 1
ATOM 712 N N . THR A 1 96 ? 8.438 -21.109 -9.453 1 98.38 96 THR A N 1
ATOM 713 C CA . THR A 1 96 ? 8.086 -22.516 -9.242 1 98.38 96 THR A CA 1
ATOM 714 C C . THR A 1 96 ? 6.664 -22.641 -8.711 1 98.38 96 THR A C 1
ATOM 716 O O . THR A 1 96 ? 6.129 -21.703 -8.125 1 98.38 96 THR A O 1
ATOM 719 N N . LEU A 1 97 ? 6.059 -23.766 -8.984 1 97.88 97 LEU A N 1
ATOM 720 C CA . LEU A 1 97 ? 4.727 -24.078 -8.484 1 97.88 97 LEU A CA 1
ATOM 721 C C . LEU A 1 97 ? 4.746 -25.391 -7.695 1 97.88 97 LEU A C 1
ATOM 723 O O . LEU A 1 97 ? 5.145 -26.438 -8.219 1 97.88 97 LEU A O 1
ATOM 727 N N . GLU A 1 98 ? 4.449 -25.312 -6.465 1 96.69 98 GLU A N 1
ATOM 728 C CA . GLU A 1 98 ? 4.242 -26.469 -5.598 1 96.69 98 GLU A CA 1
ATOM 729 C C . GLU A 1 98 ? 2.811 -26.516 -5.07 1 96.69 98 GLU A C 1
ATOM 731 O O . GLU A 1 98 ? 2.426 -25.688 -4.238 1 96.69 98 GLU A O 1
ATOM 736 N N . GLY A 1 99 ? 2.107 -27.625 -5.531 1 95.56 99 GLY A N 1
ATOM 737 C CA . GLY A 1 99 ? 0.676 -27.531 -5.297 1 95.56 99 GLY A CA 1
ATOM 738 C C . GLY A 1 99 ? 0.051 -26.312 -5.949 1 95.56 99 GLY A C 1
ATOM 739 O O . GLY A 1 99 ? 0.16 -26.125 -7.164 1 95.56 99 GLY A O 1
ATOM 740 N N . ASN A 1 100 ? -0.591 -25.469 -5.137 1 97.62 100 ASN A N 1
ATOM 741 C CA . ASN A 1 100 ? -1.159 -24.25 -5.707 1 97.62 100 ASN A CA 1
ATOM 742 C C . ASN A 1 100 ? -0.406 -23 -5.242 1 97.62 100 ASN A C 1
ATOM 744 O O . ASN A 1 100 ? -0.892 -21.875 -5.398 1 97.62 100 ASN A O 1
ATOM 748 N N . ILE A 1 101 ? 0.69 -23.266 -4.648 1 98.56 101 ILE A N 1
ATOM 749 C CA . ILE A 1 101 ? 1.512 -22.156 -4.188 1 98.56 101 ILE A CA 1
ATOM 750 C C . ILE A 1 101 ? 2.549 -21.797 -5.254 1 98.56 101 ILE A C 1
ATOM 752 O O . ILE A 1 101 ? 3.428 -22.609 -5.562 1 98.56 101 ILE A O 1
ATOM 756 N N . LEU A 1 102 ? 2.365 -20.641 -5.785 1 98.75 102 LEU A N 1
ATOM 757 C CA . LEU A 1 102 ? 3.293 -20.062 -6.742 1 98.75 102 LEU A CA 1
ATOM 758 C C . LEU A 1 102 ? 4.359 -19.234 -6.031 1 98.75 102 LEU A C 1
ATOM 760 O O . LEU A 1 102 ? 4.043 -18.297 -5.301 1 98.75 102 LEU A O 1
ATOM 764 N N . THR A 1 103 ? 5.613 -19.578 -6.199 1 98.88 103 THR A N 1
ATOM 765 C CA . THR A 1 103 ? 6.746 -18.844 -5.66 1 98.88 103 THR A CA 1
ATOM 766 C C . THR A 1 103 ? 7.473 -18.078 -6.77 1 98.88 103 THR A C 1
ATOM 768 O O . THR A 1 103 ? 7.953 -18.688 -7.73 1 98.88 103 THR A O 1
ATOM 771 N N . LEU A 1 104 ? 7.52 -16.766 -6.645 1 98.88 104 LEU A N 1
ATOM 772 C CA . LEU A 1 104 ? 8.289 -15.922 -7.559 1 98.88 104 LEU A CA 1
ATOM 773 C C . LEU A 1 104 ? 9.625 -15.531 -6.945 1 98.88 104 LEU A C 1
ATOM 775 O O . LEU A 1 104 ? 9.672 -15.039 -5.812 1 98.88 104 LEU A O 1
ATOM 779 N N . LYS A 1 105 ? 10.656 -15.742 -7.66 1 98.88 105 LYS A N 1
ATOM 780 C CA . LYS A 1 105 ? 11.992 -15.273 -7.273 1 98.88 105 LYS A CA 1
ATOM 781 C C . LYS A 1 105 ? 12.523 -14.25 -8.266 1 98.88 105 LYS A C 1
ATOM 783 O O . LYS A 1 105 ? 12.859 -14.586 -9.406 1 98.88 105 LYS A O 1
ATOM 788 N N . GLU A 1 106 ? 12.633 -13.023 -7.816 1 98.38 106 GLU A N 1
ATOM 789 C CA . GLU A 1 106 ? 13.141 -11.945 -8.656 1 98.38 106 GLU A CA 1
ATOM 790 C C . GLU A 1 106 ? 14.656 -12.07 -8.844 1 98.38 106 GLU A C 1
ATOM 792 O O . GLU A 1 106 ? 15.344 -12.68 -8.031 1 98.38 106 GLU A O 1
ATOM 797 N N . GLU A 1 107 ? 15.117 -11.484 -9.867 1 97.56 107 GLU A N 1
ATOM 798 C CA . GLU A 1 107 ? 16.547 -11.484 -10.125 1 97.56 107 GLU A CA 1
ATOM 799 C C . GLU A 1 107 ? 17.328 -10.828 -8.984 1 97.56 107 GLU A C 1
ATOM 801 O O . GLU A 1 107 ? 18.453 -11.219 -8.68 1 97.56 107 GLU A O 1
ATOM 806 N N . GLY A 1 108 ? 16.797 -9.875 -8.297 1 95.62 108 GLY A N 1
ATOM 807 C CA . GLY A 1 108 ? 17.422 -9.188 -7.184 1 95.62 108 GLY A CA 1
ATOM 808 C C . GLY A 1 108 ? 17.375 -9.977 -5.887 1 95.62 108 GLY A C 1
ATOM 809 O O . GLY A 1 108 ? 17.922 -9.547 -4.867 1 95.62 108 GLY A O 1
ATOM 810 N N . GLY A 1 109 ? 16.672 -11.078 -5.848 1 96.44 109 GLY A N 1
ATOM 811 C CA . GLY A 1 109 ? 16.688 -11.977 -4.703 1 96.44 109 GLY A CA 1
ATOM 812 C C . GLY A 1 109 ? 15.383 -11.953 -3.914 1 96.44 109 GLY A C 1
ATOM 813 O O . GLY A 1 109 ? 15.148 -12.82 -3.07 1 96.44 109 GLY A O 1
ATOM 814 N N . GLU A 1 110 ? 14.547 -10.992 -4.191 1 95.81 110 GLU A N 1
ATOM 815 C CA . GLU A 1 110 ? 13.281 -10.906 -3.461 1 95.81 110 GLU A CA 1
ATOM 816 C C . GLU A 1 110 ? 12.352 -12.055 -3.828 1 95.81 110 GLU A C 1
ATOM 818 O O . GLU A 1 110 ? 12.289 -12.469 -4.988 1 95.81 110 GLU A O 1
ATOM 823 N N . ILE A 1 111 ? 11.641 -12.484 -2.816 1 97.94 111 ILE A N 1
ATOM 824 C CA . ILE A 1 111 ? 10.719 -13.602 -3 1 97.94 111 ILE A CA 1
ATOM 825 C C . ILE A 1 111 ? 9.305 -13.172 -2.635 1 97.94 111 ILE A C 1
ATOM 827 O O . ILE A 1 111 ? 9.094 -12.469 -1.645 1 97.94 111 ILE A O 1
ATOM 831 N N . SER A 1 112 ? 8.352 -13.578 -3.469 1 98.12 112 SER A N 1
ATOM 832 C CA . SER A 1 112 ? 6.938 -13.375 -3.17 1 98.12 112 SER A CA 1
ATOM 833 C C . SER A 1 112 ? 6.129 -14.641 -3.445 1 98.12 112 SER A C 1
ATOM 835 O O . SER A 1 112 ? 6.594 -15.547 -4.137 1 98.12 112 SER A O 1
ATOM 837 N N . TYR A 1 113 ? 4.969 -14.727 -2.889 1 98.69 113 TYR A N 1
ATOM 838 C CA . TYR A 1 113 ? 4.133 -15.922 -2.994 1 98.69 113 TYR A CA 1
ATOM 839 C C . TYR A 1 113 ? 2.73 -15.562 -3.465 1 98.69 113 TYR A C 1
ATOM 841 O O . TYR A 1 113 ? 2.168 -14.547 -3.045 1 98.69 113 TYR A O 1
ATOM 849 N N . TYR A 1 114 ? 2.244 -16.438 -4.277 1 98.81 114 TYR A N 1
ATOM 850 C CA . TYR A 1 114 ? 0.852 -16.375 -4.711 1 98.81 114 TYR A CA 1
ATOM 851 C C . TYR A 1 114 ? 0.164 -17.719 -4.547 1 98.81 114 TYR A C 1
ATOM 853 O O . TYR A 1 114 ? 0.811 -18.766 -4.621 1 98.81 114 TYR A O 1
ATOM 861 N N . LYS A 1 115 ? -1.124 -17.609 -4.332 1 98.69 115 LYS A N 1
ATOM 862 C CA . LYS A 1 115 ? -1.976 -18.797 -4.453 1 98.69 115 LYS A CA 1
ATOM 863 C C . LYS A 1 115 ? -2.656 -18.844 -5.82 1 98.69 115 LYS A C 1
ATOM 865 O O . LYS A 1 115 ? -3.324 -17.891 -6.219 1 98.69 115 LYS A O 1
ATOM 870 N N . VAL A 1 116 ? -2.471 -19.891 -6.531 1 98.5 116 VAL A N 1
ATOM 871 C CA . VAL A 1 116 ? -3.119 -20.078 -7.824 1 98.5 116 VAL A CA 1
ATOM 872 C C . VAL A 1 116 ? -4.535 -20.609 -7.617 1 98.5 116 VAL A C 1
ATOM 874 O O . VAL A 1 116 ? -4.734 -21.609 -6.922 1 98.5 116 VAL A O 1
ATOM 877 N N . GLU A 1 117 ? -5.457 -19.891 -8.156 1 96.81 117 GLU A N 1
ATOM 878 C CA . GLU A 1 117 ? -6.863 -20.281 -8.188 1 96.81 117 GLU A CA 1
ATOM 879 C C . GLU A 1 117 ? -7.387 -20.328 -9.617 1 96.81 117 GLU A C 1
ATOM 881 O O . GLU A 1 117 ? -6.609 -20.266 -10.578 1 96.81 117 GLU A O 1
ATOM 886 N N . GLU A 1 118 ? -8.633 -20.719 -9.734 1 95.69 118 GLU A N 1
ATOM 887 C CA . GLU A 1 118 ? -9.188 -20.75 -11.086 1 95.69 118 GLU A CA 1
ATOM 888 C C . GLU A 1 118 ? -9.234 -19.344 -11.695 1 95.69 118 GLU A C 1
ATOM 890 O O . GLU A 1 118 ? -10 -18.484 -11.242 1 95.69 118 GLU A O 1
ATOM 895 N N . ASN A 1 119 ? -8.492 -19.062 -12.633 1 96.94 119 ASN A N 1
ATOM 896 C CA . ASN A 1 119 ? -8.445 -17.844 -13.438 1 96.94 119 ASN A CA 1
ATOM 897 C C . ASN A 1 119 ? -8 -16.641 -12.617 1 96.94 119 ASN A C 1
ATOM 899 O O . ASN A 1 119 ? -8.352 -15.5 -12.938 1 96.94 119 ASN A O 1
ATOM 903 N N . LYS A 1 120 ? -7.367 -16.859 -11.594 1 98.44 120 LYS A N 1
ATOM 904 C CA . LYS A 1 120 ? -6.824 -15.758 -10.805 1 98.44 120 LYS A CA 1
ATOM 905 C C . LYS A 1 120 ? -5.66 -16.234 -9.938 1 98.44 120 LYS A C 1
ATOM 907 O O . LYS A 1 120 ? -5.496 -17.438 -9.711 1 98.44 120 LYS A O 1
ATOM 912 N N . VAL A 1 121 ? -4.805 -15.32 -9.555 1 98.81 121 VAL A N 1
ATOM 913 C CA . VAL A 1 121 ? -3.797 -15.555 -8.523 1 98.81 121 VAL A CA 1
ATOM 914 C C . VAL A 1 121 ? -3.988 -14.555 -7.387 1 98.81 121 VAL A C 1
ATOM 916 O O . VAL A 1 121 ? -4.344 -13.398 -7.617 1 98.81 121 VAL A O 1
ATOM 919 N N . ARG A 1 122 ? -3.781 -15.016 -6.18 1 98.88 122 ARG A N 1
ATOM 920 C CA . ARG A 1 122 ? -3.92 -14.211 -4.969 1 98.88 122 ARG A CA 1
ATOM 921 C C . ARG A 1 122 ? -2.572 -14.023 -4.277 1 98.88 122 ARG A C 1
ATOM 923 O O . ARG A 1 122 ? -1.887 -15 -3.969 1 98.88 122 ARG A O 1
ATOM 930 N N . LEU A 1 123 ? -2.146 -12.773 -4.078 1 98.81 123 LEU A N 1
ATOM 931 C CA . LEU A 1 123 ? -0.928 -12.492 -3.328 1 98.81 123 LEU A CA 1
ATOM 932 C C . LEU A 1 123 ? -1.032 -13.016 -1.9 1 98.81 123 LEU A C 1
ATOM 934 O O . LEU A 1 123 ? -2.068 -12.859 -1.25 1 98.81 123 LEU A O 1
ATOM 938 N N . LEU A 1 124 ? 0.011 -13.672 -1.489 1 98.38 124 LEU A N 1
ATOM 939 C CA . LEU A 1 124 ? 0.096 -14.211 -0.138 1 98.38 124 LEU A CA 1
ATOM 940 C C . LEU A 1 124 ? 1.129 -13.453 0.688 1 98.38 124 LEU A C 1
ATOM 942 O O . LEU A 1 124 ? 1.961 -12.727 0.136 1 98.38 124 LEU A O 1
ATOM 946 N N . ASN A 1 125 ? 0.996 -13.656 2.09 1 96.56 125 ASN A N 1
ATOM 947 C CA . ASN A 1 125 ? 2.037 -13.086 2.939 1 96.56 125 ASN A CA 1
ATOM 948 C C . ASN A 1 125 ? 3.268 -13.992 2.996 1 96.56 125 ASN A C 1
ATOM 950 O O . ASN A 1 125 ? 3.328 -15.008 2.307 1 96.56 125 ASN A O 1
ATOM 954 N N . ASP A 1 126 ? 4.297 -13.633 3.736 1 94 126 ASP A N 1
ATOM 955 C CA . ASP A 1 126 ? 5.594 -14.305 3.762 1 94 126 ASP A CA 1
ATOM 956 C C . ASP A 1 126 ? 5.473 -15.711 4.348 1 94 126 ASP A C 1
ATOM 958 O O . ASP A 1 126 ? 6.359 -16.547 4.16 1 94 126 ASP A O 1
ATOM 962 N N . ASP A 1 127 ? 4.383 -16.031 5.07 1 94.88 127 ASP A N 1
ATOM 963 C CA . ASP A 1 127 ? 4.129 -17.359 5.625 1 94.88 127 ASP A CA 1
ATOM 964 C C . ASP A 1 127 ? 3.299 -18.203 4.664 1 94.88 127 ASP A C 1
ATOM 966 O O . ASP A 1 127 ? 2.789 -19.266 5.043 1 94.88 127 ASP A O 1
ATOM 970 N N . LYS A 1 128 ? 3.068 -17.641 3.428 1 97.44 128 LYS A N 1
ATOM 971 C CA . LYS A 1 128 ? 2.316 -18.312 2.379 1 97.44 128 LYS A CA 1
ATOM 972 C C . LYS A 1 128 ? 0.847 -18.453 2.762 1 97.44 128 LYS A C 1
ATOM 974 O O . LYS A 1 128 ? 0.192 -19.438 2.381 1 97.44 128 LYS A O 1
ATOM 979 N N . GLN A 1 129 ? 0.476 -17.484 3.584 1 97.25 129 GLN A N 1
ATOM 980 C CA . GLN A 1 129 ? -0.932 -17.422 3.959 1 97.25 129 GLN A CA 1
ATOM 981 C C . GLN A 1 129 ? -1.628 -16.25 3.285 1 97.25 129 GLN A C 1
ATOM 983 O O . GLN A 1 129 ? -0.979 -15.266 2.908 1 97.25 129 GLN A O 1
ATOM 988 N N . GLU A 1 130 ? -2.955 -16.375 3.162 1 97.88 130 GLU A N 1
ATOM 989 C CA . GLU A 1 130 ? -3.721 -15.273 2.572 1 97.88 130 GLU A CA 1
ATOM 990 C C . GLU A 1 130 ? -3.639 -14.016 3.434 1 97.88 130 GLU A C 1
ATOM 992 O O . GLU A 1 130 ? -3.691 -14.094 4.66 1 97.88 130 GLU A O 1
ATOM 997 N N . ILE A 1 131 ? -3.447 -12.922 2.75 1 97.5 131 ILE A N 1
ATOM 998 C CA . ILE A 1 131 ? -3.52 -11.633 3.434 1 97.5 131 ILE A CA 1
ATOM 999 C C . ILE A 1 131 ? -4.961 -11.352 3.848 1 97.5 131 ILE A C 1
ATOM 1001 O O . ILE A 1 131 ? -5.879 -11.43 3.025 1 97.5 131 ILE A O 1
ATOM 1005 N N . THR A 1 132 ? -5.191 -11.062 5.078 1 95.5 132 THR A N 1
ATOM 1006 C CA . THR A 1 132 ? -6.535 -10.883 5.609 1 95.5 132 THR A CA 1
ATOM 1007 C C . THR A 1 132 ? -6.832 -9.406 5.852 1 95.5 132 THR A C 1
ATOM 1009 O O . THR A 1 132 ? -6.031 -8.539 5.5 1 95.5 132 THR A O 1
ATOM 1012 N N . GLY A 1 133 ? -8.07 -9.18 6.402 1 93.44 133 GLY A N 1
ATOM 1013 C CA . GLY A 1 133 ? -8.438 -7.809 6.719 1 93.44 133 GLY A CA 1
ATOM 1014 C C . GLY A 1 133 ? -9.297 -7.16 5.645 1 93.44 133 GLY A C 1
ATOM 1015 O O . GLY A 1 133 ? -9.75 -7.832 4.719 1 93.44 133 GLY A O 1
ATOM 1016 N N . ALA A 1 134 ? -9.445 -5.832 5.812 1 92.12 134 ALA A N 1
ATOM 1017 C CA . ALA A 1 134 ? -10.383 -5.07 4.996 1 92.12 134 ALA A CA 1
ATOM 1018 C C . ALA A 1 134 ? -9.961 -5.066 3.529 1 92.12 134 ALA A C 1
ATOM 1020 O O . ALA A 1 134 ? -10.805 -4.918 2.637 1 92.12 134 ALA A O 1
ATOM 1021 N N . LEU A 1 135 ? -8.695 -5.344 3.248 1 95.94 135 LEU A N 1
ATOM 1022 C CA . LEU A 1 135 ? -8.188 -5.191 1.888 1 95.94 135 LEU A CA 1
ATOM 1023 C C . LEU A 1 135 ? -7.961 -6.551 1.234 1 95.94 135 LEU A C 1
ATOM 1025 O O . LEU A 1 135 ? -7.449 -6.625 0.115 1 95.94 135 LEU A O 1
ATOM 1029 N N . ALA A 1 136 ? -8.383 -7.566 1.836 1 97.19 136 ALA A N 1
ATOM 1030 C CA . ALA A 1 136 ? -8.086 -8.938 1.436 1 97.19 136 ALA A CA 1
ATOM 1031 C C . ALA A 1 136 ? -8.445 -9.18 -0.028 1 97.19 136 ALA A C 1
ATOM 1033 O O . ALA A 1 136 ? -7.695 -9.82 -0.763 1 97.19 136 ALA A O 1
ATOM 1034 N N . GLU A 1 137 ? -9.547 -8.648 -0.488 1 97.25 137 GLU A N 1
ATOM 1035 C CA . GLU A 1 137 ? -10.031 -8.938 -1.835 1 97.25 137 GLU A CA 1
ATOM 1036 C C . GLU A 1 137 ? -9.289 -8.109 -2.877 1 97.25 137 GLU A C 1
ATOM 1038 O O . GLU A 1 137 ? -9.477 -8.297 -4.082 1 97.25 137 GLU A O 1
ATOM 1043 N N . HIS A 1 138 ? -8.422 -7.227 -2.432 1 98.12 138 HIS A N 1
ATOM 1044 C CA . HIS A 1 138 ? -7.707 -6.363 -3.363 1 98.12 138 HIS A CA 1
ATOM 1045 C C . HIS A 1 138 ? -6.34 -6.941 -3.713 1 98.12 138 HIS A C 1
ATOM 1047 O O . HIS A 1 138 ? -5.605 -6.367 -4.52 1 98.12 138 HIS A O 1
ATOM 1053 N N . TYR A 1 139 ? -6.031 -8.109 -3.182 1 98.69 139 TYR A N 1
ATOM 1054 C CA . TYR A 1 139 ? -4.727 -8.703 -3.455 1 98.69 139 TYR A CA 1
ATOM 1055 C C . TYR A 1 139 ? -4.848 -9.828 -4.477 1 98.69 139 TYR A C 1
ATOM 1057 O O . TYR A 1 139 ? -4.117 -10.82 -4.402 1 98.69 139 TYR A O 1
ATOM 1065 N N . ILE A 1 140 ? -5.789 -9.633 -5.355 1 98.75 140 ILE A N 1
ATOM 1066 C CA . ILE A 1 140 ? -6.078 -10.633 -6.375 1 98.75 140 ILE A CA 1
ATOM 1067 C C . ILE A 1 140 ? -5.75 -10.078 -7.758 1 98.75 140 ILE A C 1
ATOM 1069 O O . ILE A 1 140 ? -6.055 -8.922 -8.055 1 98.75 140 ILE A O 1
ATOM 1073 N N . LEU A 1 141 ? -5.031 -10.828 -8.586 1 98.88 141 LEU A N 1
ATOM 1074 C CA . LEU A 1 141 ? -4.883 -10.594 -10.016 1 98.88 141 LEU A CA 1
ATOM 1075 C C . LEU A 1 141 ? -5.715 -11.594 -10.82 1 98.88 141 LEU A C 1
ATOM 1077 O O . LEU A 1 141 ? -5.758 -12.781 -10.492 1 98.88 141 LEU A O 1
ATOM 1081 N N . ASN A 1 142 ? -6.387 -11.094 -11.828 1 98.81 142 ASN A N 1
ATOM 1082 C CA . ASN A 1 142 ? -7.262 -11.93 -12.641 1 98.81 142 ASN A CA 1
ATOM 1083 C C . ASN A 1 142 ? -6.637 -12.258 -13.992 1 98.81 142 ASN A C 1
ATOM 1085 O O . ASN A 1 142 ? -6.012 -11.398 -14.617 1 98.81 142 ASN A O 1
ATOM 1089 N N . LYS A 1 143 ? -6.883 -13.43 -14.391 1 98.25 143 LYS A N 1
ATOM 1090 C CA . LYS A 1 143 ? -6.344 -13.867 -15.672 1 98.25 143 LYS A CA 1
ATOM 1091 C C . LYS A 1 143 ? -7.039 -13.156 -16.828 1 98.25 143 LYS A C 1
ATOM 1093 O O . LYS A 1 143 ? -8.258 -12.992 -16.828 1 98.25 143 LYS A O 1
ATOM 1098 N N . GLU A 1 144 ? -6.215 -12.766 -17.703 1 94.81 144 GLU A N 1
ATOM 1099 C CA . GLU A 1 144 ? -6.734 -12.117 -18.906 1 94.81 144 GLU A CA 1
ATOM 1100 C C . GLU A 1 144 ? -7.254 -13.148 -19.906 1 94.81 144 GLU A C 1
ATOM 1102 O O . GLU A 1 144 ? -6.766 -14.281 -19.938 1 94.81 144 GLU A O 1
ATOM 1107 N N . MET B 1 1 ? -44.219 70.625 -32.5 1 28.97 1 MET B N 1
ATOM 1108 C CA . MET B 1 1 ? -43.875 72 -32.844 1 28.97 1 MET B CA 1
ATOM 1109 C C . MET B 1 1 ? -43.25 72.688 -31.656 1 28.97 1 MET B C 1
ATOM 1111 O O . MET B 1 1 ? -42.438 73.625 -31.844 1 28.97 1 MET B O 1
ATOM 1115 N N . LYS B 1 2 ? -43.594 72.438 -30.438 1 29.56 2 LYS B N 1
ATOM 1116 C CA . LYS B 1 2 ? -43.469 73.562 -29.516 1 29.56 2 LYS B CA 1
ATOM 1117 C C . LYS B 1 2 ? -42.031 73.75 -29.078 1 29.56 2 LYS B C 1
ATOM 1119 O O . LYS B 1 2 ? -41.469 72.875 -28.422 1 29.56 2 LYS B O 1
ATOM 1124 N N . LYS B 1 3 ? -41.281 74.5 -29.906 1 33.97 3 LYS B N 1
ATOM 1125 C CA . LYS B 1 3 ? -39.844 74.688 -29.953 1 33.97 3 LYS B CA 1
ATOM 1126 C C . LYS B 1 3 ? -39.344 75.375 -28.703 1 33.97 3 LYS B C 1
ATOM 1128 O O . LYS B 1 3 ? -39.375 76.625 -28.609 1 33.97 3 LYS B O 1
ATOM 1133 N N . VAL B 1 4 ? -39.844 74.938 -27.453 1 34.53 4 VAL B N 1
ATOM 1134 C CA . VAL B 1 4 ? -39.75 75.812 -26.297 1 34.53 4 VAL B CA 1
ATOM 1135 C C . VAL B 1 4 ? -38.281 76.062 -25.938 1 34.53 4 VAL B C 1
ATOM 1137 O O . VAL B 1 4 ? -37.562 75.062 -25.609 1 34.53 4 VAL B O 1
ATOM 1140 N N . ILE B 1 5 ? -37.656 77.062 -26.578 1 36.22 5 ILE B N 1
ATOM 1141 C CA . ILE B 1 5 ? -36.25 77.438 -26.656 1 36.22 5 ILE B CA 1
ATOM 1142 C C . ILE B 1 5 ? -35.781 77.938 -25.281 1 36.22 5 ILE B C 1
ATOM 1144 O O . ILE B 1 5 ? -36.219 79 -24.781 1 36.22 5 ILE B O 1
ATOM 1148 N N . ILE B 1 6 ? -35.844 77 -24.266 1 34.06 6 ILE B N 1
ATOM 1149 C CA . ILE B 1 6 ? -35.688 77.312 -22.859 1 34.06 6 ILE B CA 1
ATOM 1150 C C . ILE B 1 6 ? -34.312 77.875 -22.594 1 34.06 6 ILE B C 1
ATOM 1152 O O . ILE B 1 6 ? -33.312 77.125 -22.562 1 34.06 6 ILE B O 1
ATOM 1156 N N . LEU B 1 7 ? -33.906 78.875 -23.422 1 32.94 7 LEU B N 1
ATOM 1157 C CA . LEU B 1 7 ? -32.5 79.25 -23.562 1 32.94 7 LEU B CA 1
ATOM 1158 C C . LEU B 1 7 ? -31.953 79.875 -22.281 1 32.94 7 LEU B C 1
ATOM 1160 O O . LEU B 1 7 ? -30.75 79.875 -22.047 1 32.94 7 LEU B O 1
ATOM 1164 N N . ALA B 1 8 ? -32.812 80.188 -21.25 1 32.56 8 ALA B N 1
ATOM 1165 C CA . ALA B 1 8 ? -32.469 81.438 -20.672 1 32.56 8 ALA B CA 1
ATOM 1166 C C . ALA B 1 8 ? -31.297 81.312 -19.719 1 32.56 8 ALA B C 1
ATOM 1168 O O . ALA B 1 8 ? -31.344 81.875 -18.594 1 32.56 8 ALA B O 1
ATOM 1169 N N . CYS B 1 9 ? -30.328 80.375 -19.875 1 29.28 9 CYS B N 1
ATOM 1170 C CA . CYS B 1 9 ? -29.703 79.875 -18.641 1 29.28 9 CYS B CA 1
ATOM 1171 C C . CYS B 1 9 ? -28.734 80.938 -18.078 1 29.28 9 CYS B C 1
ATOM 1173 O O . CYS B 1 9 ? -27.969 80.625 -17.156 1 29.28 9 CYS B O 1
ATOM 1175 N N . SER B 1 10 ? -28.672 82.125 -18.609 1 30.06 10 SER B N 1
ATOM 1176 C CA . SER B 1 10 ? -27.312 82.688 -18.594 1 30.06 10 SER B CA 1
ATOM 1177 C C . SER B 1 10 ? -26.922 83.188 -17.203 1 30.06 10 SER B C 1
ATOM 1179 O O . SER B 1 10 ? -26.625 84.375 -17.031 1 30.06 10 SER B O 1
ATOM 1181 N N . CYS B 1 11 ? -27.219 82.438 -16.094 1 28.03 11 CYS B N 1
ATOM 1182 C CA . CYS B 1 11 ? -27.203 83.188 -14.844 1 28.03 11 CYS B CA 1
ATOM 1183 C C . CYS B 1 11 ? -25.797 83.75 -14.562 1 28.03 11 CYS B C 1
ATOM 1185 O O . CYS B 1 11 ? -24.828 82.938 -14.508 1 28.03 11 CYS B O 1
ATOM 1187 N N . PHE B 1 12 ? -25.594 85 -14.891 1 28.73 12 PHE B N 1
ATOM 1188 C CA . PHE B 1 12 ? -24.375 85.812 -14.922 1 28.73 12 PHE B CA 1
ATOM 1189 C C . PHE B 1 12 ? -23.844 86 -13.516 1 28.73 12 PHE B C 1
ATOM 1191 O O . PHE B 1 12 ? -22.828 86.688 -13.328 1 28.73 12 PHE B O 1
ATOM 1198 N N . LEU B 1 13 ? -24.391 85.25 -12.43 1 26.41 13 LEU B N 1
ATOM 1199 C CA . LEU B 1 13 ? -24.203 86.125 -11.266 1 26.41 13 LEU B CA 1
ATOM 1200 C C . LEU B 1 13 ? -22.719 86.25 -10.945 1 26.41 13 LEU B C 1
ATOM 1202 O O . LEU B 1 13 ? -21.984 85.312 -10.93 1 26.41 13 LEU B O 1
ATOM 1206 N N . LEU B 1 14 ? -22.234 87.562 -10.914 1 25.98 14 LEU B N 1
ATOM 1207 C CA . LEU B 1 14 ? -20.969 88.312 -10.891 1 25.98 14 LEU B CA 1
ATOM 1208 C C . LEU B 1 14 ? -20.281 88.125 -9.539 1 25.98 14 LEU B C 1
ATOM 1210 O O . LEU B 1 14 ? -19.062 88.25 -9.445 1 25.98 14 LEU B O 1
ATOM 1214 N N . ALA B 1 15 ? -21.016 87.938 -8.375 1 30.67 15 ALA B N 1
ATOM 1215 C CA . ALA B 1 15 ? -20.516 88.875 -7.391 1 30.67 15 ALA B CA 1
ATOM 1216 C C . ALA B 1 15 ? -19.109 88.5 -6.914 1 30.67 15 ALA B C 1
ATOM 1218 O O . ALA B 1 15 ? -18.797 87.312 -6.812 1 30.67 15 ALA B O 1
ATOM 1219 N N . ALA B 1 16 ? -18.203 89.562 -6.637 1 29.27 16 ALA B N 1
ATOM 1220 C CA . ALA B 1 16 ? -16.781 89.875 -6.594 1 29.27 16 ALA B CA 1
ATOM 1221 C C . ALA B 1 16 ? -16.156 89.5 -5.254 1 29.27 16 ALA B C 1
ATOM 1223 O O . ALA B 1 16 ? -14.961 89.688 -5.039 1 29.27 16 ALA B O 1
ATOM 1224 N N . CYS B 1 17 ? -16.953 88.812 -4.355 1 30 17 CYS B N 1
ATOM 1225 C CA . CYS B 1 17 ? -16.453 89.125 -3.016 1 30 17 CYS B CA 1
ATOM 1226 C C . CYS B 1 17 ? -15.023 88.562 -2.854 1 30 17 CYS B C 1
ATOM 1228 O O . CYS B 1 17 ? -14.672 87.562 -3.404 1 30 17 CYS B O 1
ATOM 1230 N N . GLY B 1 18 ? -14.227 89.312 -2.057 1 26.31 18 GLY B N 1
ATOM 1231 C CA . GLY B 1 18 ? -12.852 89.688 -1.761 1 26.31 18 GLY B CA 1
ATOM 1232 C C . GLY B 1 18 ? -12.055 88.562 -1.146 1 26.31 18 GLY B C 1
ATOM 1233 O O . GLY B 1 18 ? -12.617 87.5 -0.77 1 26.31 18 GLY B O 1
ATOM 1234 N N . ASN B 1 19 ? -10.914 89 -0.422 1 23.67 19 ASN B N 1
ATOM 1235 C CA . ASN B 1 19 ? -9.484 88.688 -0.377 1 23.67 19 ASN B CA 1
ATOM 1236 C C . ASN B 1 19 ? -9.164 87.562 0.589 1 23.67 19 ASN B C 1
ATOM 1238 O O . ASN B 1 19 ? -8.484 86.625 0.221 1 23.67 19 ASN B O 1
ATOM 1242 N N . SER B 1 20 ? -9.031 87.938 1.931 1 25.61 20 SER B N 1
ATOM 1243 C CA . SER B 1 20 ? -7.684 87.875 2.486 1 25.61 20 SER B CA 1
ATOM 1244 C C . SER B 1 20 ? -7.359 86.5 3.047 1 25.61 20 SER B C 1
ATOM 1246 O O . SER B 1 20 ? -6.258 86 2.846 1 25.61 20 SER B O 1
ATO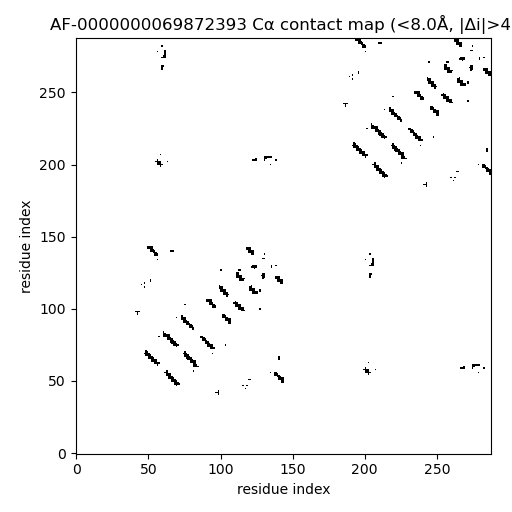M 1248 N N . ALA B 1 21 ? -7.988 86.125 4.188 1 23.34 21 ALA B N 1
ATOM 1249 C CA . ALA B 1 21 ? -7.207 85.75 5.355 1 23.34 21 ALA B CA 1
ATOM 1250 C C . ALA B 1 21 ? -6.707 84.312 5.215 1 23.34 21 ALA B C 1
ATOM 1252 O O . ALA B 1 21 ? -7.461 83.438 4.812 1 23.34 21 ALA B O 1
ATOM 1253 N N . LYS B 1 22 ? -5.367 84.188 5.27 1 28.45 22 LYS B N 1
ATOM 1254 C CA . LYS B 1 22 ? -4.395 83.125 5.094 1 28.45 22 LYS B CA 1
ATOM 1255 C C . LYS B 1 22 ? -4.523 82.062 6.195 1 28.45 22 LYS B C 1
ATOM 1257 O O . LYS B 1 22 ? -3.672 81.188 6.328 1 28.45 22 LYS B O 1
ATOM 1262 N N . THR B 1 23 ? -5.77 82 6.844 1 24.25 23 THR B N 1
ATOM 1263 C CA . THR B 1 23 ? -5.547 81.25 8.062 1 24.25 23 THR B CA 1
ATOM 1264 C C . THR B 1 23 ? -4.875 79.938 7.738 1 24.25 23 THR B C 1
ATOM 1266 O O . THR B 1 23 ? -5.309 79.188 6.836 1 24.25 23 THR B O 1
ATOM 1269 N N . ASN B 1 24 ? -3.58 79.812 8.297 1 26.48 24 ASN B N 1
ATOM 1270 C CA . ASN B 1 24 ? -2.557 78.812 8.367 1 26.48 24 ASN B CA 1
ATOM 1271 C C . ASN B 1 24 ? -3.131 77.438 8.867 1 26.48 24 ASN B C 1
ATOM 1273 O O . ASN B 1 24 ? -3.664 77.375 9.977 1 26.48 24 ASN B O 1
ATOM 1277 N N . ASN B 1 25 ? -3.924 76.812 8.023 1 23.84 25 ASN B N 1
ATOM 1278 C CA . ASN B 1 25 ? -4.496 75.5 8.359 1 23.84 25 ASN B CA 1
ATOM 1279 C C . ASN B 1 25 ? -3.41 74.5 8.703 1 23.84 25 ASN B C 1
ATOM 1281 O O . ASN B 1 25 ? -2.562 74.188 7.867 1 23.84 25 ASN B O 1
ATOM 1285 N N . SER B 1 26 ? -2.846 74.688 9.945 1 28.81 26 SER B N 1
ATOM 1286 C CA . SER B 1 26 ? -1.983 73.688 10.492 1 28.81 26 SER B CA 1
ATOM 1287 C C . SER B 1 26 ? -2.562 72.312 10.227 1 28.81 26 SER B C 1
ATOM 1289 O O . SER B 1 26 ? -3.656 71.938 10.703 1 28.81 26 SER B O 1
ATOM 1291 N N . THR B 1 27 ? -2.398 71.875 8.992 1 27.5 27 THR B N 1
ATOM 1292 C CA . THR B 1 27 ? -2.85 70.562 8.562 1 27.5 27 THR B CA 1
ATOM 1293 C C . THR B 1 27 ? -2.221 69.5 9.422 1 27.5 27 THR B C 1
ATOM 1295 O O . THR B 1 27 ? -0.998 69.312 9.453 1 27.5 27 THR B O 1
ATOM 1298 N N . SER B 1 28 ? -2.715 69.438 10.719 1 27.22 28 SER B N 1
ATOM 1299 C CA . SER B 1 28 ? -2.379 68.25 11.508 1 27.22 28 SER B CA 1
ATOM 1300 C C . SER B 1 28 ? -2.449 67 10.664 1 27.22 28 SER B C 1
ATOM 1302 O O . SER B 1 28 ? -3.486 66.688 10.07 1 27.22 28 SER B O 1
ATOM 1304 N N . ALA B 1 29 ? -1.337 66.75 9.992 1 30 29 ALA B N 1
ATOM 1305 C CA . ALA B 1 29 ? -1.089 65.5 9.266 1 30 29 ALA B CA 1
ATOM 1306 C C . ALA B 1 29 ? -1.593 64.312 10.062 1 30 29 ALA B C 1
ATOM 1308 O O . ALA B 1 29 ? -1.226 64.125 11.219 1 30 29 ALA B O 1
ATOM 1309 N N . ASP B 1 30 ? -2.953 64.125 9.992 1 28.16 30 ASP B N 1
ATOM 1310 C CA . ASP B 1 30 ? -3.537 62.844 10.453 1 28.16 30 ASP B CA 1
ATOM 1311 C C . ASP B 1 30 ? -2.674 61.656 10.039 1 28.16 30 ASP B C 1
ATOM 1313 O O . ASP B 1 30 ? -2.414 61.469 8.852 1 28.16 30 ASP B O 1
ATOM 1317 N N . SER B 1 31 ? -1.443 61.562 10.648 1 32.47 31 SER B N 1
ATOM 1318 C CA . SER B 1 31 ? -0.69 60.344 10.477 1 32.47 31 SER B CA 1
ATOM 1319 C C . SER B 1 31 ? -1.616 59.125 10.445 1 32.47 31 SER B C 1
ATOM 1321 O O . SER B 1 31 ? -2.252 58.781 11.445 1 32.47 31 SER B O 1
ATOM 1323 N N . THR B 1 32 ? -2.418 59.031 9.352 1 32.53 32 THR B N 1
ATOM 1324 C CA . THR B 1 32 ? -3.135 57.781 9.125 1 32.53 32 THR B CA 1
ATOM 1325 C C . THR B 1 32 ? -2.227 56.562 9.383 1 32.53 32 THR B C 1
ATOM 1327 O O . THR B 1 32 ? -1.238 56.375 8.68 1 32.53 32 THR B O 1
ATOM 1330 N N . ALA B 1 33 ? -1.931 56.25 10.68 1 35.03 33 ALA B N 1
ATOM 1331 C CA . ALA B 1 33 ? -1.383 54.969 11.047 1 35.03 33 ALA B CA 1
ATOM 1332 C C . ALA B 1 33 ? -1.961 53.844 10.164 1 35.03 33 ALA B C 1
ATOM 1334 O O . ALA B 1 33 ? -3.182 53.719 10.062 1 35.03 33 ALA B O 1
ATOM 1335 N N . THR B 1 34 ? -1.319 53.719 8.969 1 35.56 34 THR B N 1
ATOM 1336 C CA . THR B 1 34 ? -1.568 52.5 8.234 1 35.56 34 THR B CA 1
ATOM 1337 C C . THR B 1 34 ? -1.631 51.312 9.188 1 35.56 34 THR B C 1
ATOM 1339 O O . THR B 1 34 ? -0.645 50.969 9.852 1 35.56 34 THR B O 1
ATOM 1342 N N . GLN B 1 35 ? -2.742 51.125 9.969 1 33.16 35 GLN B N 1
ATOM 1343 C CA . GLN B 1 35 ? -2.936 49.781 10.547 1 33.16 35 GLN B CA 1
ATOM 1344 C C . GLN B 1 35 ? -2.449 48.719 9.594 1 33.16 35 GLN B C 1
ATOM 1346 O O . GLN B 1 35 ? -2.951 48.594 8.477 1 33.16 35 GLN B O 1
ATOM 1351 N N . VAL B 1 36 ? -1.084 48.625 9.43 1 36.72 36 VAL B N 1
ATOM 1352 C CA . VAL B 1 36 ? -0.695 47.344 8.844 1 36.72 36 VAL B CA 1
ATOM 1353 C C . VAL B 1 36 ? -1.685 46.25 9.273 1 36.72 36 VAL B C 1
ATOM 1355 O O . VAL B 1 36 ? -1.932 46.062 10.469 1 36.72 36 VAL B O 1
ATOM 1358 N N . ALA B 1 37 ? -2.754 46.125 8.562 1 36.28 37 ALA B N 1
ATOM 1359 C CA . ALA B 1 37 ? -3.529 44.906 8.695 1 36.28 37 ALA B CA 1
ATOM 1360 C C . ALA B 1 37 ? -2.623 43.719 9.008 1 36.28 37 ALA B C 1
ATOM 1362 O O . ALA B 1 37 ? -1.678 43.438 8.266 1 36.28 37 ALA B O 1
ATOM 1363 N N . ASP B 1 38 ? -2.189 43.625 10.242 1 33.12 38 ASP B N 1
ATOM 1364 C CA . ASP B 1 38 ? -1.726 42.281 10.586 1 33.12 38 ASP B CA 1
ATOM 1365 C C . ASP B 1 38 ? -2.473 41.219 9.773 1 33.12 38 ASP B C 1
ATOM 1367 O O . ASP B 1 38 ? -3.65 40.969 10.023 1 33.12 38 ASP B O 1
ATOM 1371 N N . ILE B 1 39 ? -2.283 41.25 8.461 1 34.84 39 ILE B N 1
ATOM 1372 C CA . ILE B 1 39 ? -2.676 39.969 7.867 1 34.84 39 ILE B CA 1
ATOM 1373 C C . ILE B 1 39 ? -2.484 38.844 8.883 1 34.84 39 ILE B C 1
ATOM 1375 O O . ILE B 1 39 ? -1.358 38.406 9.117 1 34.84 39 ILE B O 1
ATOM 1379 N N . HIS B 1 40 ? -2.922 38.938 10.078 1 37.38 40 HIS B N 1
ATOM 1380 C CA . HIS B 1 40 ? -3.104 37.688 10.781 1 37.38 40 HIS B CA 1
ATOM 1381 C C . HIS B 1 40 ? -3.311 36.531 9.805 1 37.38 40 HIS B C 1
ATOM 1383 O O . HIS B 1 40 ? -4.324 36.469 9.102 1 37.38 40 HIS B O 1
ATOM 1389 N N . ASN B 1 41 ? -2.336 36.219 9.023 1 40.12 41 ASN B N 1
ATOM 1390 C CA . ASN B 1 41 ? -2.488 34.875 8.445 1 40.12 41 ASN B CA 1
ATOM 1391 C C . ASN B 1 41 ? -3.453 34.031 9.258 1 40.12 41 ASN B C 1
ATOM 1393 O O . ASN B 1 41 ? -3.252 33.812 10.453 1 40.12 41 ASN B O 1
ATOM 1397 N N . ALA B 1 42 ? -4.645 34.219 9.18 1 41.34 42 ALA B N 1
ATOM 1398 C CA . ALA B 1 42 ? -5.656 33.312 9.727 1 41.34 42 ALA B CA 1
ATOM 1399 C C . ALA B 1 42 ? -5.102 31.906 9.906 1 41.34 42 ALA B C 1
ATOM 1401 O O . ALA B 1 42 ? -5.074 31.125 8.953 1 41.34 42 ALA B O 1
ATOM 1402 N N . GLU B 1 43 ? -3.865 31.625 10.352 1 46.09 43 GLU B N 1
ATOM 1403 C CA . GLU B 1 43 ? -3.877 30.25 10.852 1 46.09 43 GLU B CA 1
ATOM 1404 C C . GLU B 1 43 ? -5.207 29.922 11.523 1 46.09 43 GLU B C 1
ATOM 1406 O O . GLU B 1 43 ? -5.566 30.531 12.539 1 46.09 43 GLU B O 1
ATOM 1411 N N . THR B 1 44 ? -6.281 30.047 10.898 1 49.34 44 THR B N 1
ATOM 1412 C CA . THR B 1 44 ? -7.512 29.5 11.477 1 49.34 44 THR B CA 1
ATOM 1413 C C . THR B 1 44 ? -7.195 28.547 12.617 1 49.34 44 THR B C 1
ATOM 1415 O O . THR B 1 44 ? -6.234 27.781 12.547 1 49.34 44 THR B O 1
ATOM 1418 N N . SER B 1 45 ? -7.305 28.953 13.82 1 60.59 45 SER B N 1
ATOM 1419 C CA . SER B 1 45 ? -7.102 28.328 15.125 1 60.59 45 SER B CA 1
ATOM 1420 C C . SER B 1 45 ? -7.523 26.859 15.094 1 60.59 45 SER B C 1
ATOM 1422 O O . SER B 1 45 ? -8.633 26.516 15.516 1 60.59 45 SER B O 1
ATOM 1424 N N . LEU B 1 46 ? -7.289 26.141 13.984 1 70.75 46 LEU B N 1
ATOM 1425 C CA . LEU B 1 46 ? -7.562 24.719 14.047 1 70.75 46 LEU B CA 1
ATOM 1426 C C . LEU B 1 46 ? -6.77 24.062 15.172 1 70.75 46 LEU B C 1
ATOM 1428 O O . LEU B 1 46 ? -5.633 24.453 15.445 1 70.75 46 LEU B O 1
ATOM 1432 N N . ASP B 1 47 ? -7.465 23.438 16.062 1 89.75 47 ASP B N 1
ATOM 1433 C CA . ASP B 1 47 ? -6.828 22.578 17.047 1 89.75 47 ASP B CA 1
ATOM 1434 C C . ASP B 1 47 ? -6.242 21.328 16.391 1 89.75 47 ASP B C 1
ATOM 1436 O O . ASP B 1 47 ? -6.863 20.266 16.406 1 89.75 47 ASP B O 1
ATOM 1440 N N . TYR B 1 48 ? -5.047 21.516 15.781 1 96.56 48 TYR B N 1
ATOM 1441 C CA . TYR B 1 48 ? -4.508 20.438 14.953 1 96.56 48 TYR B CA 1
ATOM 1442 C C . TYR B 1 48 ? -3.309 19.781 15.625 1 96.56 48 TYR B C 1
ATOM 1444 O O . TYR B 1 48 ? -2.896 18.672 15.242 1 96.56 48 TYR B O 1
ATOM 1452 N N . GLU B 1 49 ? -2.686 20.406 16.562 1 97.62 49 GLU B N 1
ATOM 1453 C CA . GLU B 1 49 ? -1.597 19.75 17.266 1 97.62 49 GLU B CA 1
ATOM 1454 C C . GLU B 1 49 ? -2.104 18.547 18.062 1 97.62 49 GLU B C 1
ATOM 1456 O O . GLU B 1 49 ? -3.223 18.562 18.578 1 97.62 49 GLU B O 1
ATOM 1461 N N . GLY B 1 50 ? -1.344 17.5 18.141 1 98.38 50 GLY B N 1
ATOM 1462 C CA . GLY B 1 50 ? -1.735 16.297 18.844 1 98.38 50 GLY B CA 1
ATOM 1463 C C . GLY B 1 50 ? -1.347 15.023 18.094 1 98.38 50 GLY B C 1
ATOM 1464 O O . GLY B 1 50 ? -0.482 15.047 17.219 1 98.38 50 GLY B O 1
ATOM 1465 N N . THR B 1 51 ? -1.825 13.969 18.578 1 98.88 51 THR B N 1
ATOM 1466 C CA . THR B 1 51 ? -1.507 12.648 18.031 1 98.88 51 THR B CA 1
ATOM 1467 C C . THR B 1 51 ? -2.691 12.078 17.266 1 98.88 51 THR B C 1
ATOM 1469 O O . THR B 1 51 ? -3.836 12.18 17.703 1 98.88 51 THR B O 1
ATOM 1472 N N . TYR B 1 52 ? -2.375 11.617 16.125 1 98.88 52 TYR B N 1
ATOM 1473 C CA . TYR B 1 52 ? -3.338 10.992 15.227 1 98.88 52 TYR B CA 1
ATOM 1474 C C . TYR B 1 52 ? -2.965 9.539 14.961 1 98.88 52 TYR B C 1
ATOM 1476 O O . TYR B 1 52 ? -1.784 9.203 14.836 1 98.88 52 TYR B O 1
ATOM 1484 N N . LYS B 1 53 ? -4.012 8.648 14.789 1 98.88 53 LYS B N 1
ATOM 1485 C CA . LYS B 1 53 ? -3.762 7.238 14.516 1 98.88 53 LYS B CA 1
ATOM 1486 C C . LYS B 1 53 ? -4.73 6.703 13.461 1 98.88 53 LYS B C 1
ATOM 1488 O O . LYS B 1 53 ? -5.855 7.191 13.344 1 98.88 53 LYS B O 1
ATOM 1493 N N . GLY B 1 54 ? -4.254 5.719 12.789 1 98.5 54 GLY B N 1
ATOM 1494 C CA . GLY B 1 54 ? -5.047 4.996 11.8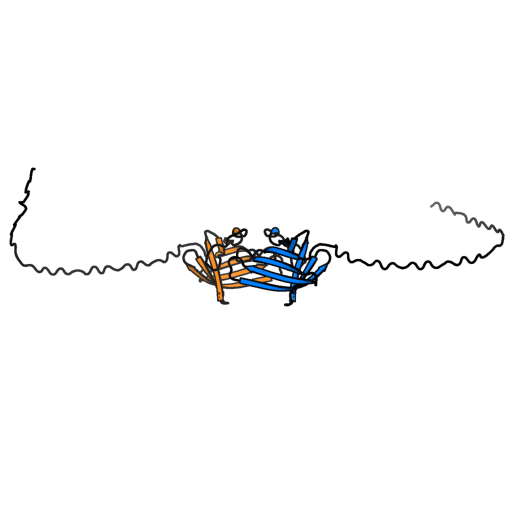05 1 98.5 54 GLY B CA 1
ATOM 1495 C C . GLY B 1 54 ? -4.27 3.896 11.109 1 98.5 54 GLY B C 1
ATOM 1496 O O . GLY B 1 54 ? -3.105 3.652 11.422 1 98.5 54 GLY B O 1
ATOM 1497 N N . VAL B 1 55 ? -4.945 3.166 10.297 1 98.31 55 VAL B N 1
ATOM 1498 C CA . VAL B 1 55 ? -4.328 2.105 9.508 1 98.31 55 VAL B CA 1
ATOM 1499 C C . VAL B 1 55 ? -4.402 2.455 8.023 1 98.31 55 VAL B C 1
ATOM 1501 O O . VAL B 1 55 ? -5.492 2.555 7.453 1 98.31 55 VAL B O 1
ATOM 1504 N N . PHE B 1 56 ? -3.184 2.699 7.352 1 98.5 56 PHE B N 1
ATOM 1505 C CA . PHE B 1 56 ? -3.094 2.945 5.918 1 98.5 56 PHE B CA 1
ATOM 1506 C C . PHE B 1 56 ? -3.029 1.634 5.145 1 98.5 56 PHE B C 1
ATOM 1508 O O . PHE B 1 56 ? -2.625 0.605 5.691 1 98.5 56 PHE B O 1
ATOM 1515 N N . PRO B 1 57 ? -3.467 1.715 3.881 1 98.19 57 PRO B N 1
ATOM 1516 C CA . PRO B 1 57 ? -3.281 0.536 3.031 1 98.19 57 PRO B CA 1
ATOM 1517 C C . PRO B 1 57 ? -1.812 0.156 2.863 1 98.19 57 PRO B C 1
ATOM 1519 O O . PRO B 1 57 ? -0.93 1.007 3.002 1 98.19 57 PRO B O 1
ATOM 1522 N N . ALA B 1 58 ? -1.577 -1.104 2.648 1 97.31 58 ALA B N 1
ATOM 1523 C CA . ALA B 1 58 ? -0.263 -1.627 2.283 1 97.31 58 ALA B CA 1
ATOM 1524 C C . ALA B 1 58 ? -0.341 -2.469 1.014 1 97.31 58 ALA B C 1
ATOM 1526 O O . ALA B 1 58 ? -1.383 -3.057 0.714 1 97.31 58 ALA B O 1
ATOM 1527 N N . ALA B 1 59 ? 0.777 -2.582 0.344 1 95.06 59 ALA B N 1
ATOM 1528 C CA . ALA B 1 59 ? 0.812 -3.273 -0.942 1 95.06 59 ALA B CA 1
ATOM 1529 C C . ALA B 1 59 ? 0.742 -4.785 -0.752 1 95.06 59 ALA B C 1
ATOM 1531 O O . ALA B 1 59 ? 0.271 -5.508 -1.635 1 95.06 59 ALA B O 1
ATOM 1532 N N . ASP B 1 60 ? 1.18 -5.305 0.371 1 94.81 60 ASP B N 1
ATOM 1533 C CA . ASP B 1 60 ? 1.37 -6.75 0.452 1 94.81 60 ASP B CA 1
ATOM 1534 C C . ASP B 1 60 ? 1.136 -7.258 1.874 1 94.81 60 ASP B C 1
ATOM 1536 O O . ASP B 1 60 ? 1.647 -8.312 2.256 1 94.81 60 ASP B O 1
ATOM 1540 N N . CYS B 1 61 ? 0.474 -6.633 2.639 1 96.5 61 CYS B N 1
ATOM 1541 C CA . CYS B 1 61 ? 0.024 -6.988 3.979 1 96.5 61 CYS B CA 1
ATOM 1542 C C . CYS B 1 61 ? -1.305 -6.316 4.305 1 96.5 61 CYS B C 1
ATOM 1544 O O . CYS B 1 61 ? -1.783 -5.477 3.541 1 96.5 61 CYS B O 1
ATOM 1546 N N . PRO B 1 62 ? -1.857 -6.578 5.477 1 97 62 PRO B N 1
ATOM 1547 C CA . PRO B 1 62 ? -3.217 -6.098 5.738 1 97 62 PRO B CA 1
ATOM 1548 C C . PRO B 1 62 ? -3.293 -4.578 5.859 1 97 62 PRO B C 1
ATOM 1550 O O . PRO B 1 62 ? -4.363 -3.992 5.668 1 97 62 PRO B O 1
ATOM 1553 N N . GLY B 1 63 ? -2.168 -4.016 6.262 1 97.69 63 GLY B N 1
ATOM 1554 C CA . GLY B 1 63 ? -2.162 -2.574 6.457 1 97.69 63 GLY B CA 1
ATOM 1555 C C . GLY B 1 63 ? -0.939 -2.078 7.203 1 97.69 63 GLY B C 1
ATOM 1556 O O . GLY B 1 63 ? -0.096 -2.873 7.621 1 97.69 63 GLY B O 1
ATOM 1557 N N . ILE B 1 64 ? -0.886 -0.746 7.305 1 98.12 64 ILE B N 1
ATOM 1558 C CA . ILE B 1 64 ? 0.179 -0.055 8.023 1 98.12 64 ILE B CA 1
ATOM 1559 C C . ILE B 1 64 ? -0.415 0.756 9.172 1 98.12 64 ILE B C 1
ATOM 1561 O O . ILE B 1 64 ? -1.045 1.792 8.953 1 98.12 64 ILE B O 1
ATOM 1565 N N . GLU B 1 65 ? -0.257 0.26 10.383 1 98.38 65 GLU B N 1
ATOM 1566 C CA . GLU B 1 65 ? -0.633 1.065 11.539 1 98.38 65 GLU B CA 1
ATOM 1567 C C . GLU B 1 65 ? 0.235 2.314 11.648 1 98.38 65 GLU B C 1
ATOM 1569 O O . GLU B 1 65 ? 1.455 2.219 11.797 1 98.38 65 GLU B O 1
ATOM 1574 N N . THR B 1 66 ? -0.386 3.479 11.578 1 98.69 66 THR B N 1
ATOM 1575 C CA . THR B 1 66 ? 0.328 4.746 11.477 1 98.69 66 THR B CA 1
ATOM 1576 C C . THR B 1 66 ? -0.042 5.668 12.633 1 98.69 66 THR B C 1
ATOM 1578 O O . THR B 1 66 ? -1.224 5.871 12.914 1 98.69 66 THR B O 1
ATOM 1581 N N . THR B 1 67 ? 0.916 6.164 13.328 1 98.88 67 THR B N 1
ATOM 1582 C CA . THR B 1 67 ? 0.77 7.18 14.367 1 98.88 67 THR B CA 1
ATOM 1583 C C . THR B 1 67 ? 1.553 8.438 14.008 1 98.88 67 THR B C 1
ATOM 1585 O O . THR B 1 67 ? 2.77 8.383 13.82 1 98.88 67 THR B O 1
ATOM 1588 N N . LEU B 1 68 ? 0.835 9.562 13.844 1 98.94 68 LEU B N 1
ATOM 1589 C CA . LEU B 1 68 ? 1.418 10.875 13.578 1 98.94 68 LEU B CA 1
ATOM 1590 C C . LEU B 1 68 ? 1.242 11.805 14.773 1 98.94 68 LEU B C 1
ATOM 1592 O O . LEU B 1 68 ? 0.125 11.992 15.258 1 98.94 68 LEU B O 1
ATOM 1596 N N . THR B 1 69 ? 2.35 12.289 15.234 1 98.94 69 THR B N 1
ATOM 1597 C CA . THR B 1 69 ? 2.291 13.289 16.297 1 98.94 69 THR B CA 1
ATOM 1598 C C . THR B 1 69 ? 2.789 14.641 15.797 1 98.94 69 THR B C 1
ATOM 1600 O O . THR B 1 69 ? 3.914 14.75 15.305 1 98.94 69 THR B O 1
ATOM 1603 N N . LEU B 1 70 ? 1.941 15.625 15.93 1 98.81 70 LEU B N 1
ATOM 1604 C CA . LEU B 1 70 ? 2.26 17.016 15.609 1 98.81 70 LEU B CA 1
ATOM 1605 C C . LEU B 1 70 ? 2.529 17.812 16.875 1 98.81 70 LEU B C 1
ATOM 1607 O O . LEU B 1 70 ? 1.612 18.062 17.672 1 98.81 70 LEU B O 1
ATOM 1611 N N . ASN B 1 71 ? 3.738 18.219 17 1 98.69 71 ASN B N 1
ATOM 1612 C CA . ASN B 1 71 ? 4.16 18.906 18.219 1 98.69 71 ASN B CA 1
ATOM 1613 C C . ASN B 1 71 ? 4.008 20.422 18.109 1 98.69 71 ASN B C 1
ATOM 1615 O O . ASN B 1 71 ? 4.137 20.969 17.016 1 98.69 71 ASN B O 1
ATOM 1619 N N . PRO B 1 72 ? 3.818 21.078 19.266 1 97.25 72 PRO B N 1
ATOM 1620 C CA . PRO B 1 72 ? 3.648 22.531 19.25 1 97.25 72 PRO B CA 1
ATOM 1621 C C . PRO B 1 72 ? 4.879 23.266 18.734 1 97.25 72 PRO B C 1
ATOM 1623 O O . PRO B 1 72 ? 4.762 24.375 18.219 1 97.25 72 PRO B O 1
ATOM 1626 N N . ASP B 1 73 ? 6.09 22.734 18.797 1 98.38 73 ASP B N 1
ATOM 1627 C CA . ASP B 1 73 ? 7.309 23.375 18.344 1 98.38 73 ASP B CA 1
ATOM 1628 C C . ASP B 1 73 ? 7.496 23.188 16.828 1 98.38 73 ASP B C 1
ATOM 1630 O O . ASP B 1 73 ? 8.578 23.438 16.297 1 98.38 73 ASP B O 1
ATOM 1634 N N . LYS B 1 74 ? 6.523 22.578 16.125 1 98.44 74 LYS B N 1
ATOM 1635 C CA . LYS B 1 74 ? 6.438 22.422 14.672 1 98.44 74 LYS B CA 1
ATOM 1636 C C . LYS B 1 74 ? 7.312 21.266 14.188 1 98.44 74 LYS B C 1
ATOM 1638 O O . LYS B 1 74 ? 7.66 21.188 13.008 1 98.44 74 LYS B O 1
ATOM 1643 N N . THR B 1 75 ? 7.633 20.359 15.156 1 98.88 75 THR B N 1
ATOM 1644 C CA . THR B 1 75 ? 8.219 19.062 14.797 1 98.88 75 THR B CA 1
ATOM 1645 C C . THR B 1 75 ? 7.16 17.969 14.766 1 98.88 75 THR B C 1
ATOM 1647 O O . THR B 1 75 ? 6.07 18.141 15.32 1 98.88 75 THR B O 1
ATOM 1650 N N . PHE B 1 76 ? 7.461 16.938 14.086 1 98.94 76 PHE B N 1
ATOM 1651 C CA . PHE B 1 76 ? 6.559 15.789 14.094 1 98.94 76 PHE B CA 1
ATOM 1652 C C . PHE B 1 76 ? 7.34 14.492 14.25 1 98.94 76 PHE B C 1
ATOM 1654 O O . PHE B 1 76 ? 8.555 14.461 14.031 1 98.94 76 PHE B O 1
ATOM 1661 N N . THR B 1 77 ? 6.645 13.445 14.656 1 98.94 77 THR B N 1
ATOM 1662 C CA . THR B 1 77 ? 7.074 12.055 14.57 1 98.94 77 THR B CA 1
ATOM 1663 C C . THR B 1 77 ? 6.02 11.203 13.875 1 98.94 77 THR B C 1
ATOM 1665 O O . THR B 1 77 ? 4.82 11.414 14.062 1 98.94 77 THR B O 1
ATOM 1668 N N . LEU B 1 78 ? 6.496 10.336 13.07 1 98.75 78 LEU B N 1
ATOM 1669 C CA . LEU B 1 78 ? 5.672 9.367 12.359 1 98.75 78 LEU B CA 1
ATOM 1670 C C . LEU B 1 78 ? 6.137 7.945 12.648 1 98.75 78 LEU B C 1
ATOM 1672 O O . LEU B 1 78 ? 7.273 7.582 12.328 1 98.75 78 LEU B O 1
ATOM 1676 N N . HIS B 1 79 ? 5.281 7.188 13.297 1 98.69 79 HIS B N 1
ATOM 1677 C CA . HIS B 1 79 ? 5.555 5.785 13.586 1 98.69 79 HIS B CA 1
ATOM 1678 C C . HIS B 1 79 ? 4.652 4.867 12.773 1 98.69 79 HIS B C 1
ATOM 1680 O O . HIS B 1 79 ? 3.426 5.008 12.805 1 98.69 79 HIS B O 1
ATOM 1686 N N . SER B 1 80 ? 5.266 3.959 12.039 1 98.25 80 SER B N 1
ATOM 1687 C CA . SER B 1 80 ? 4.527 3.062 11.156 1 98.25 80 SER B CA 1
ATOM 1688 C C . SER B 1 80 ? 4.883 1.604 11.43 1 98.25 80 SER B C 1
ATOM 1690 O O . SER B 1 80 ? 6.062 1.244 11.469 1 98.25 80 SER B O 1
ATOM 1692 N N . VAL B 1 81 ? 3.879 0.77 11.57 1 97.94 81 VAL B N 1
ATOM 1693 C CA . VAL B 1 81 ? 4.051 -0.662 11.797 1 97.94 81 VAL B CA 1
ATOM 1694 C C . VAL B 1 81 ? 3.311 -1.445 10.711 1 97.94 81 VAL B C 1
ATOM 1696 O O . VAL B 1 81 ? 2.094 -1.305 10.562 1 97.94 81 VAL B O 1
ATOM 1699 N N . TYR B 1 82 ? 4.074 -2.27 9.992 1 96.5 82 TYR B N 1
ATOM 1700 C CA . TYR B 1 82 ? 3.439 -3.162 9.031 1 96.5 82 TYR B CA 1
ATOM 1701 C C . TYR B 1 82 ? 2.754 -4.324 9.734 1 96.5 82 TYR B C 1
ATOM 1703 O O . TYR B 1 82 ? 3.396 -5.086 10.461 1 96.5 82 TYR B O 1
ATOM 1711 N N . ILE B 1 83 ? 1.453 -4.461 9.508 1 96.19 83 ILE B N 1
ATOM 1712 C CA . ILE B 1 83 ? 0.67 -5.496 10.164 1 96.19 83 ILE B CA 1
ATOM 1713 C C . ILE B 1 83 ? 1.061 -6.867 9.617 1 96.19 83 ILE B C 1
ATOM 1715 O O . ILE B 1 83 ? 1.186 -7.047 8.406 1 96.19 83 ILE B O 1
ATOM 1719 N N . ASP B 1 84 ? 1.298 -7.801 10.586 1 93.06 84 ASP B N 1
ATOM 1720 C CA . ASP B 1 84 ? 1.64 -9.188 10.297 1 93.06 84 ASP B CA 1
ATOM 1721 C C . ASP B 1 84 ? 2.98 -9.289 9.57 1 93.06 84 ASP B C 1
ATOM 1723 O O . ASP B 1 84 ? 3.182 -10.18 8.742 1 93.06 84 ASP B O 1
ATOM 1727 N N . ARG B 1 85 ? 3.594 -8.164 9.758 1 86.12 85 ARG B N 1
ATOM 1728 C CA . ARG B 1 85 ? 4.98 -8.156 9.305 1 86.12 85 ARG B CA 1
ATOM 1729 C C . ARG B 1 85 ? 5.93 -7.824 10.453 1 86.12 85 ARG B C 1
ATOM 1731 O O . ARG B 1 85 ? 5.496 -7.379 11.516 1 86.12 85 ARG B O 1
ATOM 1738 N N . ASP B 1 86 ? 7.07 -8.344 10.648 1 84.69 86 ASP B N 1
ATOM 1739 C CA . ASP B 1 86 ? 8.07 -7.977 11.648 1 84.69 86 ASP B CA 1
ATOM 1740 C C . ASP B 1 86 ? 8.867 -6.754 11.203 1 84.69 86 ASP B C 1
ATOM 1742 O O . ASP B 1 86 ? 10.102 -6.793 11.172 1 84.69 86 ASP B O 1
ATOM 1746 N N . SER B 1 87 ? 8.031 -5.621 10.859 1 92.25 87 SER B N 1
ATOM 1747 C CA . SER B 1 87 ? 8.734 -4.441 10.367 1 92.25 87 SER B CA 1
ATOM 1748 C C . SER B 1 87 ? 8.039 -3.156 10.797 1 92.25 87 SER B C 1
ATOM 1750 O O . SER B 1 87 ? 6.809 -3.096 10.844 1 92.25 87 SER B O 1
ATOM 1752 N N . SER B 1 88 ? 8.805 -2.178 11.242 1 95.38 88 SER B N 1
ATOM 1753 C CA . SER B 1 88 ? 8.352 -0.84 11.609 1 95.38 88 SER B CA 1
ATOM 1754 C C . SER B 1 88 ? 9.359 0.222 11.195 1 95.38 88 SER B C 1
ATOM 1756 O O . SER B 1 88 ? 10.531 -0.089 10.945 1 95.38 88 SER B O 1
ATOM 1758 N N . PHE B 1 89 ? 8.828 1.405 11.023 1 95.88 89 PHE B N 1
ATOM 1759 C CA . PHE B 1 89 ? 9.688 2.529 10.672 1 95.88 89 PHE B CA 1
ATOM 1760 C C . PHE B 1 89 ? 9.281 3.779 11.445 1 95.88 89 PHE B C 1
ATOM 1762 O O . PHE B 1 89 ? 8.102 3.994 11.719 1 95.88 89 PHE B O 1
ATOM 1769 N N . ASP B 1 90 ? 10.273 4.539 11.773 1 97.62 90 ASP B N 1
ATOM 1770 C CA . ASP B 1 90 ? 10.094 5.836 12.406 1 97.62 90 ASP B CA 1
ATOM 1771 C C . ASP B 1 90 ? 10.656 6.961 11.547 1 97.62 90 ASP B C 1
ATOM 1773 O O . ASP B 1 90 ? 11.773 6.852 11.031 1 97.62 90 ASP B O 1
ATOM 1777 N N . GLU B 1 91 ? 9.836 7.98 11.398 1 97.88 91 GLU B N 1
ATOM 1778 C CA . GLU B 1 91 ? 10.281 9.195 10.734 1 97.88 91 GLU B CA 1
ATOM 1779 C C . GLU B 1 91 ? 10.023 10.43 11.594 1 97.88 91 GLU B C 1
ATOM 1781 O O . GLU B 1 91 ? 9.125 10.422 12.445 1 97.88 91 GLU B O 1
ATOM 1786 N N . LYS B 1 92 ? 10.844 11.398 11.391 1 98.81 92 LYS B N 1
ATOM 1787 C CA . LYS B 1 92 ? 10.68 12.672 12.094 1 98.81 92 LYS B CA 1
ATOM 1788 C C . LYS B 1 92 ? 11.07 13.844 11.195 1 98.81 92 LYS B C 1
ATOM 1790 O O . LYS B 1 92 ? 11.727 13.656 10.172 1 98.81 92 LYS B O 1
ATOM 1795 N N . GLY B 1 93 ? 10.609 15 11.562 1 98.81 93 GLY B N 1
ATOM 1796 C CA . GLY B 1 93 ? 10.922 16.219 10.82 1 98.81 93 GLY B CA 1
ATOM 1797 C C . GLY B 1 93 ? 10.148 17.422 11.305 1 98.81 93 GLY B C 1
ATOM 1798 O O . GLY B 1 93 ? 9.82 17.531 12.492 1 98.81 93 GLY B O 1
ATOM 1799 N N . THR B 1 94 ? 10.008 18.344 10.43 1 98.94 94 THR B N 1
ATOM 1800 C CA . THR B 1 94 ? 9.281 19.578 10.734 1 98.94 94 THR B CA 1
ATOM 1801 C C . THR B 1 94 ? 8.031 19.688 9.867 1 98.94 94 THR B C 1
ATOM 1803 O O . THR B 1 94 ? 7.891 18.984 8.867 1 98.94 94 THR B O 1
ATOM 1806 N N . TYR B 1 95 ? 7.148 20.516 10.391 1 98.81 95 TYR B N 1
ATOM 1807 C CA . TYR B 1 95 ? 5.945 20.703 9.578 1 98.81 95 TYR B CA 1
ATOM 1808 C C . TYR B 1 95 ? 5.531 22.172 9.547 1 98.81 95 TYR B C 1
ATOM 1810 O O . TYR B 1 95 ? 5.926 22.953 10.414 1 98.81 95 TYR B O 1
ATOM 1818 N N . THR B 1 96 ? 4.777 22.469 8.477 1 98.44 96 THR B N 1
ATOM 1819 C CA . THR B 1 96 ? 4.109 23.75 8.328 1 98.44 96 THR B CA 1
ATOM 1820 C C . THR B 1 96 ? 2.633 23.562 7.988 1 98.44 96 THR B C 1
ATOM 1822 O O . THR B 1 96 ? 2.242 22.516 7.461 1 98.44 96 THR B O 1
ATOM 1825 N N . LEU B 1 97 ? 1.84 24.531 8.359 1 97.88 97 LEU B N 1
ATOM 1826 C CA . LEU B 1 97 ? 0.416 24.547 8.047 1 97.88 97 LEU B CA 1
ATOM 1827 C C . LEU B 1 97 ? 0.044 25.812 7.277 1 97.88 97 LEU B C 1
ATOM 1829 O O . LEU B 1 97 ? 0.267 26.922 7.762 1 97.88 97 LEU B O 1
ATOM 1833 N N . GLU B 1 98 ? -0.386 25.641 6.09 1 96.69 98 GLU B N 1
ATOM 1834 C CA . GLU B 1 98 ? -0.957 26.719 5.277 1 96.69 98 GLU B CA 1
ATOM 1835 C C . GLU B 1 98 ? -2.42 26.438 4.941 1 96.69 98 GLU B C 1
ATOM 1837 O O . GLU B 1 98 ? -2.721 25.531 4.156 1 96.69 98 GLU B O 1
ATOM 1842 N N . GLY B 1 99 ? -3.287 27.375 5.516 1 95.56 99 GLY B N 1
ATOM 1843 C CA . GLY B 1 99 ? -4.68 26.969 5.473 1 95.56 99 GLY B CA 1
ATOM 1844 C C . GLY B 1 99 ? -4.934 25.641 6.184 1 95.56 99 GLY B C 1
ATOM 1845 O O . GLY B 1 99 ? -4.629 25.516 7.371 1 95.56 99 GLY B O 1
ATOM 1846 N N . ASN B 1 100 ? -5.473 24.656 5.453 1 97.56 100 ASN B N 1
ATOM 1847 C CA . ASN B 1 100 ? -5.684 23.359 6.078 1 97.56 100 ASN B CA 1
ATOM 1848 C C . ASN B 1 100 ? -4.742 22.297 5.504 1 97.56 100 ASN B C 1
ATOM 1850 O O . ASN B 1 100 ? -4.945 21.109 5.715 1 97.56 100 ASN B O 1
ATOM 1854 N N . ILE B 1 101 ? -3.818 22.797 4.77 1 98.56 101 ILE B N 1
ATOM 1855 C CA . ILE B 1 101 ? -2.84 21.891 4.191 1 98.56 101 ILE B CA 1
ATOM 1856 C C . ILE B 1 101 ? -1.62 21.781 5.105 1 98.56 101 ILE B C 1
ATOM 1858 O O . ILE B 1 101 ? -0.906 22.766 5.305 1 98.56 101 ILE B O 1
ATOM 1862 N N . LEU B 1 102 ? -1.469 20.625 5.637 1 98.75 102 LEU B N 1
ATOM 1863 C CA . LEU B 1 102 ? -0.314 20.266 6.453 1 98.75 102 LEU B CA 1
ATOM 1864 C C . LEU B 1 102 ? 0.802 19.688 5.59 1 98.75 102 LEU B C 1
ATOM 1866 O O . LEU B 1 102 ? 0.6 18.688 4.895 1 98.75 102 LEU B O 1
ATOM 1870 N N . THR B 1 103 ? 1.96 20.312 5.602 1 98.88 103 THR B N 1
ATOM 1871 C CA . THR B 1 103 ? 3.148 19.828 4.91 1 98.88 103 THR B CA 1
ATOM 1872 C C . THR B 1 103 ? 4.164 19.266 5.902 1 98.88 103 THR B C 1
ATOM 1874 O O . THR B 1 103 ? 4.621 19.969 6.797 1 98.88 103 THR B O 1
ATOM 1877 N N . LEU B 1 104 ? 4.48 17.984 5.758 1 98.88 104 LEU B N 1
ATOM 1878 C CA . LEU B 1 104 ? 5.527 17.344 6.547 1 98.88 104 LEU B CA 1
ATOM 1879 C C . LEU B 1 104 ? 6.828 17.25 5.754 1 98.88 104 LEU B C 1
ATOM 1881 O O . LEU B 1 104 ? 6.832 16.781 4.617 1 98.88 104 LEU B O 1
ATOM 1885 N N . LYS B 1 105 ? 7.879 17.688 6.336 1 98.88 105 LYS B N 1
ATOM 1886 C CA . LYS B 1 105 ? 9.211 17.531 5.77 1 98.88 105 LYS B CA 1
ATOM 1887 C C . LYS B 1 105 ? 10.086 16.656 6.668 1 98.88 105 LYS B C 1
ATOM 1889 O O . LYS B 1 105 ? 10.492 17.078 7.754 1 98.88 105 LYS B O 1
ATOM 1894 N N . GLU B 1 106 ? 10.391 15.477 6.18 1 98.38 106 GLU B N 1
ATOM 1895 C CA . GLU B 1 106 ? 11.234 14.547 6.926 1 98.38 106 GLU B CA 1
ATOM 1896 C C . GLU B 1 106 ? 12.695 15 6.914 1 98.38 106 GLU B C 1
ATOM 1898 O O . GLU B 1 106 ? 13.117 15.734 6.023 1 98.38 106 GLU B O 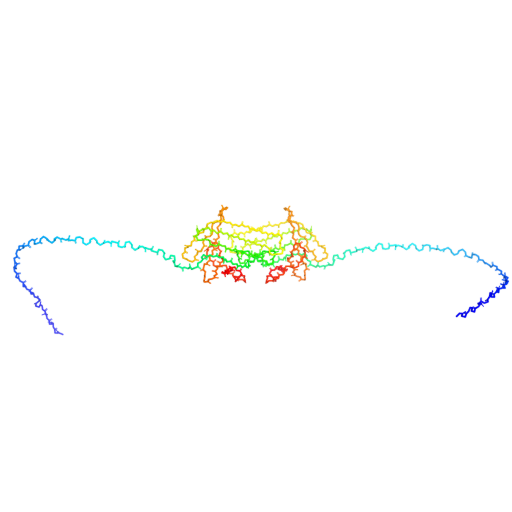1
ATOM 1903 N N . GLU B 1 107 ? 13.414 14.555 7.852 1 97.62 107 GLU B N 1
ATOM 1904 C CA . GLU B 1 107 ? 14.836 14.875 7.918 1 97.62 107 GLU B CA 1
ATOM 1905 C C . GLU B 1 107 ? 15.57 14.383 6.676 1 97.62 107 GLU B C 1
ATOM 1907 O O . GLU B 1 107 ? 16.547 15.008 6.234 1 97.62 107 GLU B O 1
ATOM 1912 N N . GLY B 1 108 ? 15.18 13.312 6.043 1 95.56 108 GLY B N 1
ATOM 1913 C CA . GLY B 1 108 ? 15.789 12.773 4.844 1 95.56 108 GLY B CA 1
ATOM 1914 C C . GLY B 1 108 ? 15.391 13.508 3.58 1 95.56 108 GLY B C 1
ATOM 1915 O O . GLY B 1 108 ? 15.883 13.203 2.492 1 95.56 108 GLY B O 1
ATOM 1916 N N . GLY B 1 109 ? 14.461 14.438 3.662 1 96.5 109 GLY B N 1
ATOM 1917 C CA . GLY B 1 109 ? 14.125 15.305 2.539 1 96.5 109 GLY B CA 1
ATOM 1918 C C . GLY B 1 109 ? 12.773 14.984 1.929 1 96.5 109 GLY B C 1
ATOM 1919 O O . GLY B 1 109 ? 12.242 15.766 1.137 1 96.5 109 GLY B O 1
ATOM 1920 N N . GLU B 1 110 ? 12.203 13.867 2.295 1 95.88 110 GLU B N 1
ATOM 1921 C CA . GLU B 1 110 ? 10.906 13.484 1.738 1 95.88 110 GLU B CA 1
ATOM 1922 C C . GLU B 1 110 ? 9.805 14.406 2.242 1 95.88 110 GLU B C 1
ATOM 1924 O O . GLU B 1 110 ? 9.805 14.812 3.408 1 95.88 110 GLU B O 1
ATOM 1929 N N . ILE B 1 111 ? 8.891 14.664 1.341 1 98 111 ILE B N 1
ATOM 1930 C CA . ILE B 1 111 ? 7.785 15.555 1.662 1 98 111 ILE B CA 1
ATOM 1931 C C . ILE B 1 111 ? 6.457 14.812 1.488 1 98 111 ILE B C 1
ATOM 1933 O O . ILE B 1 111 ? 6.281 14.062 0.527 1 98 111 ILE B O 1
ATOM 1937 N N . SER B 1 112 ? 5.562 15.016 2.445 1 98.12 112 SER B N 1
ATOM 1938 C CA . SER B 1 112 ? 4.199 14.5 2.336 1 98.12 112 SER B CA 1
ATOM 1939 C C . SER B 1 112 ? 3.176 15.555 2.732 1 98.12 112 SER B C 1
ATOM 1941 O O . SER B 1 112 ? 3.521 16.547 3.373 1 98.12 112 SER B O 1
ATOM 1943 N N . TYR B 1 113 ? 1.957 15.383 2.344 1 98.69 113 TYR B N 1
ATOM 1944 C CA . TYR B 1 113 ? 0.904 16.359 2.572 1 98.69 113 TYR B CA 1
ATOM 1945 C C . TYR B 1 113 ? -0.313 15.711 3.223 1 98.69 113 TYR B C 1
ATOM 1947 O O . TYR B 1 113 ? -0.692 14.594 2.867 1 98.69 113 TYR B O 1
ATOM 1955 N N . TYR B 1 114 ? -0.864 16.484 4.113 1 98.81 114 TYR B N 1
ATOM 1956 C CA . TYR B 1 114 ? -2.139 16.109 4.727 1 98.81 114 TYR B CA 1
ATOM 1957 C C . TYR B 1 114 ? -3.121 17.281 4.672 1 98.81 114 TYR B C 1
ATOM 1959 O O . TYR B 1 114 ? -2.713 18.453 4.684 1 98.81 114 TYR B O 1
ATOM 1967 N N . LYS B 1 115 ? -4.367 16.891 4.621 1 98.69 115 LYS B N 1
ATOM 1968 C CA . LYS B 1 115 ? -5.434 17.859 4.871 1 98.69 115 LYS B CA 1
ATOM 1969 C C . LYS B 1 115 ? -5.918 17.781 6.316 1 98.69 115 LYS B C 1
ATOM 1971 O O . LYS B 1 115 ? -6.305 16.703 6.785 1 98.69 115 LYS B O 1
ATOM 1976 N N . VAL B 1 116 ? -5.875 18.844 7.004 1 98.5 116 VAL B N 1
ATOM 1977 C CA . VAL B 1 116 ? -6.371 18.906 8.375 1 98.5 116 VAL B CA 1
ATOM 1978 C C . VAL B 1 116 ? -7.883 19.125 8.367 1 98.5 116 VAL B C 1
ATOM 1980 O O . VAL B 1 116 ? -8.383 20.047 7.719 1 98.5 116 VAL B O 1
ATOM 1983 N N . GLU B 1 117 ? -8.539 18.219 9.023 1 96.81 117 GLU B N 1
ATOM 1984 C CA . GLU B 1 117 ? -9.984 18.297 9.25 1 96.81 117 GLU B CA 1
ATOM 1985 C C . GLU B 1 117 ? -10.305 18.234 10.742 1 96.81 117 GLU B C 1
ATOM 1987 O O . GLU B 1 117 ? -9.414 18.359 11.586 1 96.81 117 GLU B O 1
ATOM 1992 N N . GLU B 1 118 ? -11.586 18.344 11.023 1 95.56 118 GLU B N 1
ATOM 1993 C CA . GLU B 1 118 ? -11.953 18.266 12.438 1 95.56 118 GLU B CA 1
ATOM 1994 C C . GLU B 1 118 ? -11.602 16.906 13.023 1 95.56 118 GLU B C 1
ATOM 1996 O O . GLU B 1 118 ? -12.219 15.898 12.672 1 95.56 118 GLU B O 1
ATOM 2001 N N . ASN B 1 119 ? -10.703 16.812 13.852 1 96.94 119 ASN B N 1
ATOM 2002 C CA . ASN B 1 119 ? -10.281 15.648 14.633 1 96.94 119 ASN B CA 1
ATOM 2003 C C . ASN B 1 119 ? -9.703 14.555 13.734 1 96.94 119 ASN B C 1
ATOM 2005 O O . ASN B 1 119 ? -9.742 13.375 14.086 1 96.94 119 ASN B O 1
ATOM 2009 N N . LYS B 1 120 ? -9.273 14.898 12.648 1 98.44 120 LYS B N 1
ATOM 2010 C CA . LYS B 1 120 ? -8.609 13.938 11.773 1 98.44 120 LYS B CA 1
ATOM 2011 C C . LYS B 1 120 ? -7.703 14.633 10.766 1 98.44 120 LYS B C 1
ATOM 2013 O O . LYS B 1 120 ? -7.832 15.836 10.539 1 98.44 120 LYS B O 1
ATOM 2018 N N . VAL B 1 121 ? -6.727 13.922 10.25 1 98.81 121 VAL B N 1
ATOM 2019 C CA . VAL B 1 121 ? -5.941 14.352 9.102 1 98.81 121 VAL B CA 1
ATOM 2020 C C . VAL B 1 121 ? -6.055 13.32 7.98 1 98.81 121 VAL B C 1
ATOM 2022 O O . VAL B 1 121 ? -6.105 12.109 8.242 1 98.81 121 VAL B O 1
ATOM 2025 N N . ARG B 1 122 ? -6.121 13.789 6.766 1 98.88 122 ARG B N 1
ATOM 2026 C CA . ARG B 1 122 ? -6.238 12.961 5.574 1 98.88 122 ARG B CA 1
ATOM 2027 C C . ARG B 1 122 ? -4.984 13.055 4.707 1 98.88 122 ARG B C 1
ATOM 2029 O O . ARG B 1 122 ? -4.578 14.148 4.324 1 98.88 122 ARG B O 1
ATOM 2036 N N . LEU B 1 123 ? -4.332 11.93 4.426 1 98.81 123 LEU B N 1
ATOM 2037 C CA . LEU B 1 123 ? -3.189 11.906 3.52 1 98.81 123 LEU B CA 1
ATOM 2038 C C . LEU B 1 123 ? -3.592 12.375 2.125 1 98.81 123 LEU B C 1
ATOM 2040 O O . LEU B 1 123 ? -4.645 11.984 1.614 1 98.81 123 LEU B O 1
ATOM 2044 N N . LEU B 1 124 ? -2.787 13.234 1.596 1 98.38 124 LEU B N 1
ATOM 2045 C CA . LEU B 1 124 ? -3.002 13.758 0.251 1 98.38 124 LEU B CA 1
ATOM 2046 C C . LEU B 1 124 ? -1.945 13.234 -0.713 1 98.38 124 LEU B C 1
ATOM 2048 O O . LEU B 1 124 ? -0.91 12.719 -0.285 1 98.38 124 LEU B O 1
ATOM 2052 N N . ASN B 1 125 ? -2.299 13.383 -2.084 1 96.56 125 ASN B N 1
ATOM 2053 C CA . ASN B 1 125 ? -1.281 13.047 -3.074 1 96.56 125 ASN B CA 1
ATOM 2054 C C . ASN B 1 125 ? -0.297 14.195 -3.281 1 96.56 125 ASN B C 1
ATOM 2056 O O . ASN B 1 125 ? -0.375 15.211 -2.596 1 96.56 125 ASN B O 1
ATOM 2060 N N . ASP B 1 126 ? 0.675 14.07 -4.164 1 94 126 ASP B N 1
ATOM 2061 C CA . ASP B 1 126 ? 1.776 15.008 -4.359 1 94 126 ASP B CA 1
ATOM 2062 C C . ASP B 1 126 ? 1.271 16.344 -4.906 1 94 126 ASP B C 1
ATOM 2064 O O . ASP B 1 126 ? 1.971 17.359 -4.828 1 94 126 ASP B O 1
ATOM 2068 N N . ASP B 1 127 ? 0.054 16.406 -5.469 1 94.88 127 ASP B N 1
ATOM 2069 C CA . ASP B 1 127 ? -0.563 17.625 -5.965 1 94.88 127 ASP B CA 1
ATOM 2070 C C . ASP B 1 127 ? -1.421 18.281 -4.891 1 94.88 127 ASP B C 1
ATOM 2072 O O . ASP B 1 127 ? -2.203 19.203 -5.18 1 94.88 127 ASP B O 1
ATOM 2076 N N . LYS B 1 128 ? -1.352 17.703 -3.635 1 97.44 128 LYS B N 1
ATOM 2077 C CA . LYS B 1 128 ? -2.088 18.219 -2.482 1 97.44 128 LYS B CA 1
ATOM 2078 C C . LYS B 1 128 ? -3.592 18.031 -2.664 1 97.44 128 LYS B C 1
ATOM 2080 O O . LYS B 1 128 ? -4.387 18.844 -2.186 1 97.44 128 LYS B O 1
ATOM 2085 N N . GLN B 1 129 ? -3.848 17 -3.439 1 97.31 129 GLN B N 1
ATOM 2086 C CA . GLN B 1 129 ? -5.246 16.609 -3.625 1 97.31 129 GLN B CA 1
ATOM 2087 C C . GLN B 1 129 ? -5.57 15.328 -2.881 1 97.31 129 GLN B C 1
ATOM 2089 O O . GLN B 1 129 ? -4.68 14.523 -2.605 1 97.31 129 GLN B O 1
ATOM 2094 N N . GLU B 1 130 ? -6.863 15.156 -2.578 1 97.94 130 GLU B N 1
ATOM 2095 C CA . GLU B 1 130 ? -7.285 13.93 -1.906 1 97.94 130 GLU B CA 1
ATOM 2096 C C . GLU B 1 130 ? -7.047 12.711 -2.783 1 97.94 130 GLU B C 1
ATOM 2098 O O . GLU B 1 130 ? -7.277 12.75 -3.994 1 97.94 130 GLU B O 1
ATOM 2103 N N . ILE B 1 131 ? -6.535 11.672 -2.152 1 97.5 131 ILE B N 1
ATOM 2104 C CA . ILE B 1 131 ? -6.414 10.391 -2.836 1 97.5 131 ILE B CA 1
ATOM 2105 C C . ILE B 1 131 ? -7.801 9.789 -3.051 1 97.5 131 ILE B C 1
ATOM 2107 O O . ILE B 1 131 ? -8.594 9.68 -2.109 1 97.5 131 ILE B O 1
ATOM 2111 N N . THR B 1 132 ? -8.125 9.438 -4.242 1 95.62 132 THR B N 1
ATOM 2112 C CA . THR B 1 132 ? -9.461 8.969 -4.59 1 95.62 132 THR B CA 1
ATOM 2113 C C . THR B 1 132 ? -9.453 7.457 -4.816 1 95.62 132 THR B C 1
ATOM 2115 O O . THR B 1 132 ? -8.438 6.797 -4.605 1 95.62 132 THR B O 1
ATOM 2118 N N . GLY B 1 133 ? -10.672 6.961 -5.199 1 93.44 133 GLY B N 1
ATOM 2119 C CA . GLY B 1 133 ? -10.773 5.535 -5.484 1 93.44 133 GLY B CA 1
ATOM 2120 C C . GLY B 1 133 ? -11.32 4.734 -4.316 1 93.44 133 GLY B C 1
ATOM 2121 O O . GLY B 1 133 ? -11.781 5.305 -3.326 1 93.44 133 GLY B O 1
ATOM 2122 N N . ALA B 1 134 ? -11.195 3.402 -4.48 1 92.12 134 ALA B N 1
ATOM 2123 C CA . ALA B 1 134 ? -11.836 2.469 -3.559 1 92.12 134 ALA B CA 1
ATOM 2124 C C . ALA B 1 134 ? -11.234 2.58 -2.16 1 92.12 134 ALA B C 1
ATOM 2126 O O . ALA B 1 134 ? -11.906 2.279 -1.166 1 92.12 134 ALA B O 1
ATOM 2127 N N . LEU B 1 135 ? -10.031 3.125 -2.049 1 95.94 135 LEU B N 1
ATOM 2128 C CA . LEU 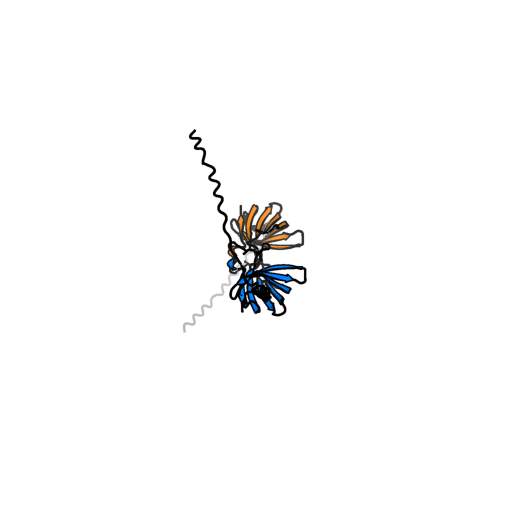B 1 135 ? -9.336 3.102 -0.767 1 95.94 135 LEU B CA 1
ATOM 2129 C C . LEU B 1 135 ? -9.305 4.492 -0.137 1 95.94 135 LEU B C 1
ATOM 2131 O O . LEU B 1 135 ? -8.672 4.695 0.899 1 95.94 135 LEU B O 1
ATOM 2135 N N . ALA B 1 136 ? -10.016 5.391 -0.659 1 97.25 136 ALA B N 1
ATOM 2136 C CA . ALA B 1 136 ? -9.969 6.801 -0.286 1 97.25 136 ALA B CA 1
ATOM 2137 C C . ALA B 1 136 ? -10.172 6.98 1.216 1 97.25 136 ALA B C 1
ATOM 2139 O O . ALA B 1 136 ? -9.484 7.789 1.85 1 97.25 136 ALA B O 1
ATOM 2140 N N . GLU B 1 137 ? -11.062 6.234 1.821 1 97.25 137 GLU B N 1
ATOM 2141 C CA . GLU B 1 137 ? -11.406 6.43 3.227 1 97.25 137 GLU B CA 1
ATOM 2142 C C . GLU B 1 137 ? -10.367 5.801 4.145 1 97.25 137 GLU B C 1
ATOM 2144 O O . GLU B 1 137 ? -10.414 5.973 5.363 1 97.25 137 GLU B O 1
ATOM 2149 N N . HIS B 1 138 ? -9.406 5.113 3.572 1 98.19 138 HIS B N 1
ATOM 2150 C CA . HIS B 1 138 ? -8.398 4.441 4.383 1 98.19 138 HIS B CA 1
ATOM 2151 C C . HIS B 1 138 ? -7.156 5.312 4.551 1 98.19 138 HIS B C 1
ATOM 2153 O O . HIS B 1 138 ? -6.211 4.93 5.242 1 98.19 138 HIS B O 1
ATOM 2159 N N . TYR B 1 139 ? -7.184 6.508 3.996 1 98.69 139 TYR B N 1
ATOM 2160 C CA . TYR B 1 139 ? -6.02 7.383 4.098 1 98.69 139 TYR B CA 1
ATOM 2161 C C . TYR B 1 139 ? -6.246 8.469 5.141 1 98.69 139 TYR B C 1
ATOM 2163 O O . TYR B 1 139 ? -5.77 9.602 4.984 1 98.69 139 TYR B O 1
ATOM 2171 N N . ILE B 1 140 ? -7 8.094 6.148 1 98.75 140 ILE B N 1
ATOM 2172 C CA . ILE B 1 140 ? -7.363 9.023 7.211 1 98.75 140 ILE B CA 1
ATOM 2173 C C . ILE B 1 140 ? -6.738 8.57 8.531 1 98.75 140 ILE B C 1
ATOM 2175 O O . ILE B 1 140 ? -6.742 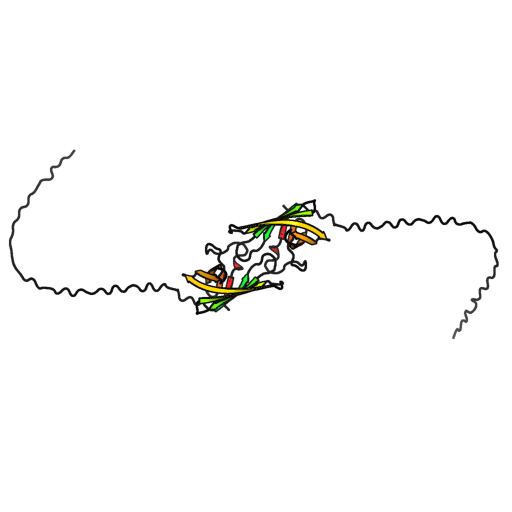7.383 8.844 1 98.75 140 ILE B O 1
ATOM 2179 N N . LEU B 1 141 ? -6.09 9.469 9.25 1 98.88 141 LEU B N 1
ATOM 2180 C CA . LEU B 1 141 ? -5.707 9.297 10.648 1 98.88 141 LEU B CA 1
ATOM 2181 C C . LEU B 1 141 ? -6.625 10.094 11.562 1 98.88 141 LEU B C 1
ATOM 2183 O O . LEU B 1 141 ? -6.973 11.242 11.258 1 98.88 141 LEU B O 1
ATOM 2187 N N . ASN B 1 142 ? -7.023 9.477 12.648 1 98.81 142 ASN B N 1
ATOM 2188 C CA . ASN B 1 142 ? -7.949 10.109 13.586 1 98.81 142 ASN B CA 1
ATOM 2189 C C . ASN B 1 142 ? -7.234 10.594 14.844 1 98.81 142 ASN B C 1
ATOM 2191 O O . ASN B 1 142 ? -6.359 9.898 15.367 1 98.81 142 ASN B O 1
ATOM 2195 N N . LYS B 1 143 ? -7.684 11.688 15.281 1 98.25 143 LYS B N 1
ATOM 2196 C CA . LYS B 1 143 ? -7.086 12.25 16.484 1 98.25 143 LYS B CA 1
ATOM 2197 C C . LYS B 1 143 ? -7.445 11.422 17.719 1 98.25 143 LYS B C 1
ATOM 2199 O O . LYS B 1 143 ? -8.586 10.992 17.875 1 98.25 143 LYS B O 1
ATOM 2204 N N . GLU B 1 144 ? -6.449 11.227 18.469 1 94.62 144 GLU B N 1
ATOM 2205 C CA . GLU B 1 144 ? -6.648 10.5 19.719 1 94.62 144 GLU B CA 1
ATOM 2206 C C . GLU B 1 144 ? -7.25 11.406 20.781 1 94.62 144 GLU B C 1
ATOM 2208 O O . GLU B 1 144 ? -7.031 12.617 20.781 1 94.62 144 GLU B O 1
#